Protein AF-A0A2B4SQH5-F1 (afdb_monomer)

InterPro domains:
  IPR002655 Acyl-CoA oxidase, C-terminal [PF01756] (180-329)
  IPR009100 Acyl-CoA dehydrogenase/oxidase, N-terminal and middle domain superfamily [SSF56645] (21-182)
  IPR012258 Acyl-CoA oxidase [PTHR10909] (21-183)
  IPR029320 Acyl-coenzyme A oxidase, N-terminal [PF14749] (35-154)
  IPR036250 Acyl-CoA dehydrogenase-like, C-terminal [SSF47203] (181-329)
  IPR037069 Acyl-CoA dehydrogenase/oxidase, N-terminal domain superfamily [G3DSA:1.10.540.10] (31-154)

Foldseek 3Di:
DPPPPQQPPVRLPLDFDAAPCVVLVVLALFRLQLLLQQVLVHPSSSSLLVSLVVVLVPDPLLQCLCVVVDDPVRNVVSLLVVLLVSLVVCSDDPVCCVVPVSSVVSVLVSVVLQPPVSSVQNCFQQVPVLVCQCPVDPDPVSNVVSVCSSNVVDGDGDPQDDPPDDPPSVPDPDDDDDDDDDDDPDVVCVVCVPPHVVVVVLVVVLVVCLVVLVVQLPPPVRDDPSCSVLSVLVSQLSNLVSCLVCVVVCVVVVVDPDPVVNVVSVVSNVVSCVVCVSVVSSNCVSVDDACSSNVQLQPHSNNPNVVSVVVSCVVDVCSVPDDPCVVVVVPDPPPDDPPDDD

Nearest PDB structures (foldseek):
  5y9d-assembly1_A  TM=8.058E-01  e=4.824E-04  Yarrowia lipolytica CLIB122
  5y9d-assembly1_B  TM=8.080E-01  e=1.227E-03  Yarrowia lipolytica CLIB122
  1w07-assembly1_B  TM=6.809E-01  e=4.077E-03  Arabidopsis thaliana
  5ys9-assembly1_A  TM=4.424E-01  e=2.732E-03  Yarrowia lipolytica CLIB122
  5k3j-assembly1_A  TM=4.781E-01  e=1.239E-02  Caenorhabditis elegans

Radius of gyration: 26.49 Å; Cα contacts (8 Å, |Δi|>4): 251; chains: 1; bounding box: 62×77×68 Å

pLDDT: mean 85.07, std 13.77, range [32.03, 98.25]

Solvent-accessible surface area (backbone atoms only — not comparable to full-atom values): 20122 Å² total; per-residue (Å²): 132,82,88,71,77,73,59,52,88,81,65,56,77,88,65,74,60,85,42,75,46,52,71,45,48,69,53,33,88,53,63,33,64,62,49,27,26,59,75,59,72,29,63,71,46,47,38,51,50,51,45,53,52,53,55,43,72,72,36,77,86,64,61,60,92,62,56,84,76,48,53,75,66,53,46,52,51,52,41,52,53,46,41,43,51,54,45,73,66,50,89,66,50,78,66,46,49,72,76,39,55,68,54,53,53,48,52,45,49,55,35,32,58,56,36,52,70,42,21,50,54,45,45,41,20,36,69,43,28,15,43,44,41,41,73,77,44,91,49,65,77,48,33,51,51,14,54,37,20,55,65,59,76,40,86,61,70,81,90,77,68,50,101,91,21,61,93,46,69,88,66,52,82,84,81,82,93,74,91,84,89,90,85,85,73,60,69,73,51,62,78,42,39,77,82,48,48,49,59,50,49,51,53,50,49,53,51,47,50,52,51,51,51,52,53,44,54,71,33,77,92,76,36,60,78,72,50,38,66,61,51,49,51,52,52,48,40,52,51,42,51,53,50,58,76,42,44,68,60,33,36,75,70,64,78,39,87,50,77,62,52,61,48,50,43,55,49,50,43,54,52,44,50,62,71,40,55,46,36,47,55,30,60,47,57,33,71,55,64,59,56,87,40,56,68,37,47,64,74,31,70,42,46,51,30,69,63,38,40,50,53,60,56,63,69,43,69,68,73,80,48,80,62,92,64,61,68,60,76,68,54,74,79,83,75,74,77,88,80,78,88,130

Mean predicted aligned error: 9.81 Å

Secondary structure (DSSP, 8-state):
-----PPPTTTS--SPPSSTTHHHHTT-SS-HHHHHHHHHTSHHHHHHHHHHHHHHHTSGGG--TTGGGS-HHHHHHHHHHHHHHHHHHT-S-HHHHHH-HHHHHHHHHHHHHH-HHHHHHHHIIIIIIIHHHHHS---HHHHHHHHHHHTTSS-------BTTBSS-GGG-------------SHHHHHHHIIIIIHHHHHHHHHHHHHHHHHHHHH-TTTS-TTTHHHHHHHHHHHHHHHHHHTHHHHHHTTS--SHHHHHHHHHHHHHHHHHHTTTHHHHHHHHPPPHHHH--SSS-TT--HHHHHHHHHHT-GGGGSPPTTTTGGGS-----------

Organism: Stylophora pistillata (NCBI:txid50429)

Structure (mmCIF, N/CA/C/O backbone):
data_AF-A0A2B4SQH5-F1
#
_entry.id   AF-A0A2B4SQH5-F1
#
loop_
_atom_site.group_PDB
_atom_site.id
_atom_site.type_symbol
_atom_site.label_atom_id
_atom_site.label_alt_id
_atom_site.label_comp_id
_atom_site.label_asym_id
_atom_site.label_entity_id
_atom_site.label_seq_id
_atom_site.pdbx_PDB_ins_code
_atom_site.Cartn_x
_atom_site.Cartn_y
_atom_site.Cartn_z
_atom_site.occupancy
_atom_site.B_iso_or_equiv
_atom_site.auth_seq_id
_atom_site.auth_comp_id
_atom_site.auth_asym_id
_atom_site.auth_atom_id
_atom_site.pdbx_PDB_model_num
ATOM 1 N N . MET A 1 1 ? -4.166 -17.013 25.478 1.00 32.22 1 MET A N 1
ATOM 2 C CA . MET A 1 1 ? -4.699 -17.478 24.184 1.00 32.22 1 MET A CA 1
ATOM 3 C C . MET A 1 1 ? -6.144 -17.018 24.107 1.00 32.22 1 MET A C 1
ATOM 5 O O . MET A 1 1 ? -6.986 -17.644 24.732 1.00 32.22 1 MET A O 1
ATOM 9 N N . SER A 1 2 ? -6.431 -15.886 23.462 1.00 32.03 2 SER A N 1
ATOM 10 C CA . SER A 1 2 ? -7.794 -15.637 22.986 1.00 32.03 2 SER A CA 1
ATOM 11 C C . SER A 1 2 ? -7.983 -16.509 21.747 1.00 32.03 2 SER A C 1
ATOM 13 O O . SER A 1 2 ? -7.181 -16.449 20.816 1.00 32.03 2 SER A O 1
ATOM 15 N N . GLU A 1 3 ? -8.983 -17.387 21.773 1.00 33.66 3 GLU A N 1
ATOM 16 C CA . GLU A 1 3 ? -9.376 -18.239 20.649 1.00 33.66 3 GLU A CA 1
ATOM 17 C C . GLU A 1 3 ? -9.975 -17.383 19.525 1.00 33.66 3 GLU A C 1
ATOM 19 O O . GLU A 1 3 ? -11.182 -17.349 19.310 1.00 33.66 3 GLU A O 1
ATOM 24 N N . PHE A 1 4 ? -9.132 -16.677 18.779 1.00 42.84 4 PHE A N 1
ATOM 25 C CA . PHE A 1 4 ? -9.489 -16.302 17.420 1.00 42.84 4 PHE A CA 1
ATOM 26 C C . PHE A 1 4 ? -9.082 -17.466 16.527 1.00 42.84 4 PHE A C 1
ATOM 28 O O . PHE A 1 4 ? -7.911 -17.625 16.182 1.00 42.84 4 PHE A O 1
ATOM 35 N N . SER A 1 5 ? -10.059 -18.323 16.217 1.00 40.75 5 SER A N 1
ATOM 36 C CA . SER A 1 5 ? -9.933 -19.362 15.196 1.00 40.75 5 SER A CA 1
ATOM 37 C C . SER A 1 5 ? -9.385 -18.719 13.926 1.00 40.75 5 SER A C 1
ATOM 39 O O . SER A 1 5 ? -10.070 -17.932 13.275 1.00 40.75 5 SER A O 1
ATOM 41 N N . MET A 1 6 ? -8.130 -19.021 13.602 1.00 49.56 6 MET A N 1
ATOM 42 C CA . MET A 1 6 ? -7.520 -18.627 12.342 1.00 49.56 6 MET A CA 1
ATOM 43 C C . MET A 1 6 ? -8.402 -19.129 11.198 1.00 49.56 6 MET A C 1
ATOM 45 O O . MET A 1 6 ? -8.737 -20.313 11.168 1.00 49.56 6 MET A O 1
ATOM 49 N N . ALA A 1 7 ? -8.774 -18.229 10.287 1.00 51.38 7 ALA A N 1
ATOM 50 C CA . ALA A 1 7 ? -9.687 -18.540 9.197 1.00 51.38 7 ALA A CA 1
ATOM 51 C C . ALA A 1 7 ? -9.253 -19.812 8.446 1.00 51.38 7 ALA A C 1
ATOM 53 O O . ALA A 1 7 ? -8.077 -19.961 8.103 1.00 51.38 7 ALA A O 1
ATOM 54 N N . SER A 1 8 ? -10.170 -20.758 8.231 1.00 51.31 8 SER A N 1
ATOM 55 C CA . SER A 1 8 ? -9.835 -21.997 7.513 1.00 51.31 8 SER A CA 1
ATOM 56 C C . SER A 1 8 ? -9.412 -21.691 6.067 1.00 51.31 8 SER A C 1
ATOM 58 O O . SER A 1 8 ? -9.676 -20.604 5.549 1.00 51.31 8 SER A O 1
ATOM 60 N N . GLN A 1 9 ? -8.757 -22.642 5.391 1.00 45.50 9 GLN A N 1
ATOM 61 C CA . GLN A 1 9 ? -8.323 -22.473 3.995 1.00 45.50 9 GLN A CA 1
ATOM 62 C C . GLN A 1 9 ? -9.469 -22.081 3.037 1.00 45.50 9 GLN A C 1
ATOM 64 O O . GLN A 1 9 ? -9.200 -21.469 2.002 1.00 45.50 9 GLN A O 1
ATOM 69 N N . ASP A 1 10 ? -10.713 -22.403 3.411 1.00 48.72 10 ASP A N 1
ATOM 70 C CA . ASP A 1 10 ? -11.941 -22.106 2.670 1.00 48.72 10 ASP A CA 1
ATOM 71 C C . ASP A 1 10 ? -12.542 -20.724 2.996 1.00 48.72 10 ASP A C 1
ATOM 73 O O . ASP A 1 10 ? -13.348 -20.205 2.225 1.00 48.72 10 ASP A O 1
ATOM 77 N N . GLU A 1 11 ? -12.161 -20.094 4.115 1.00 55.66 11 GLU A N 1
ATOM 78 C CA . GLU A 1 11 ? -12.688 -18.780 4.517 1.00 55.66 11 GLU A CA 1
ATOM 79 C C . GLU A 1 11 ? -11.961 -17.609 3.846 1.00 55.66 11 GLU A C 1
ATOM 81 O O . GLU A 1 11 ? -12.565 -16.552 3.641 1.00 55.66 11 GLU A O 1
ATOM 86 N N . VAL A 1 12 ? -10.690 -17.778 3.461 1.00 64.81 12 VAL A N 1
ATOM 87 C CA . VAL A 1 12 ? -10.000 -16.802 2.608 1.00 64.81 12 VAL A CA 1
ATOM 88 C C . VAL A 1 12 ? -10.574 -16.941 1.205 1.00 64.81 12 VAL A C 1
ATOM 90 O O . VAL A 1 12 ? -10.295 -17.910 0.505 1.00 64.81 12 VAL A O 1
ATOM 93 N N . VAL A 1 13 ? -11.409 -15.982 0.802 1.00 64.12 13 VAL A N 1
ATOM 94 C CA . VAL A 1 13 ? -12.094 -16.010 -0.495 1.00 64.12 13 VAL A CA 1
ATOM 95 C C . VAL A 1 13 ? -11.066 -16.072 -1.629 1.00 64.12 13 VAL A C 1
ATOM 97 O O . VAL A 1 13 ? -10.469 -15.069 -2.011 1.00 64.12 13 VAL A O 1
ATOM 100 N N . ARG A 1 14 ? -10.886 -17.275 -2.184 1.00 70.75 14 ARG A N 1
ATOM 101 C CA . ARG A 1 14 ? -10.024 -17.555 -3.346 1.00 70.75 14 ARG A CA 1
ATOM 102 C C . ARG A 1 14 ? -10.641 -17.126 -4.675 1.00 70.75 14 ARG A C 1
ATOM 104 O O . ARG A 1 14 ? -10.005 -17.240 -5.722 1.00 70.75 14 ARG A O 1
ATOM 111 N N . HIS A 1 15 ? -11.893 -16.680 -4.661 1.00 65.81 15 HIS A N 1
ATOM 112 C CA . HIS A 1 15 ? -12.648 -16.411 -5.874 1.00 65.81 15 HIS A CA 1
ATOM 113 C C . HIS A 1 15 ? -13.364 -15.072 -5.796 1.00 65.81 15 HIS A C 1
ATOM 115 O O . HIS A 1 15 ? -14.171 -14.823 -4.905 1.00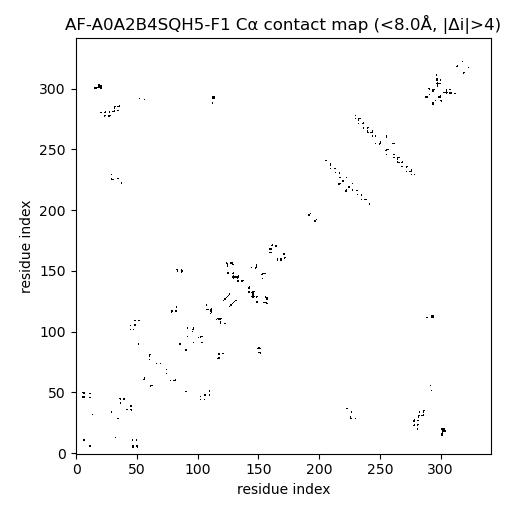 65.81 15 HIS A O 1
ATOM 121 N N . PHE A 1 16 ? -13.088 -14.221 -6.775 1.00 83.62 16 PHE A N 1
ATOM 122 C CA . PHE A 1 16 ? -13.807 -12.971 -6.956 1.00 83.62 16 PHE A CA 1
ATOM 123 C C . PHE A 1 16 ? -15.243 -13.219 -7.435 1.00 83.62 16 PHE A C 1
ATOM 125 O O . PHE A 1 16 ? -15.513 -14.245 -8.071 1.00 83.62 16 PHE A O 1
ATOM 132 N N . PRO A 1 17 ? -16.174 -12.288 -7.160 1.00 86.75 17 PRO A N 1
ATOM 133 C CA . PRO A 1 17 ? -17.507 -12.356 -7.733 1.00 86.75 17 PRO A CA 1
ATOM 134 C C . PRO A 1 17 ? -17.428 -12.354 -9.268 1.00 86.75 17 PRO A C 1
ATOM 136 O O . PRO A 1 17 ? -16.588 -11.644 -9.835 1.00 86.75 17 PRO A O 1
ATOM 139 N N . PRO A 1 18 ? -18.313 -13.109 -9.942 1.00 88.69 18 PRO A N 1
ATOM 140 C CA . PRO A 1 18 ? -18.305 -13.185 -11.391 1.00 88.69 18 PRO A CA 1
ATOM 141 C C . PRO A 1 18 ? -18.641 -11.827 -12.010 1.00 88.69 18 PRO A C 1
ATOM 143 O O . PRO A 1 18 ? -19.507 -11.094 -11.519 1.00 88.69 18 PRO A O 1
ATOM 146 N N . GLY A 1 19 ? -17.989 -11.495 -13.119 1.00 92.00 19 GLY A N 1
ATOM 147 C CA . GLY A 1 19 ? -18.184 -10.211 -13.779 1.00 92.00 19 GLY A CA 1
ATOM 148 C C . GLY A 1 19 ? -17.298 -9.970 -15.001 1.00 92.00 19 GLY A C 1
ATOM 149 O O . GLY A 1 19 ? -16.573 -10.860 -15.447 1.00 92.00 19 GLY A O 1
ATOM 150 N N . PRO A 1 20 ? -17.325 -8.747 -15.568 1.00 94.62 20 PRO A N 1
ATOM 151 C CA . PRO A 1 20 ? -16.581 -8.411 -16.782 1.00 94.62 20 PRO A CA 1
ATOM 152 C C . PRO A 1 20 ? -15.061 -8.598 -16.676 1.00 94.62 20 PRO A C 1
ATOM 154 O O . PRO A 1 20 ? -14.396 -8.710 -17.702 1.00 94.62 20 PRO A O 1
ATOM 157 N N . LEU A 1 21 ? -14.502 -8.643 -15.460 1.00 93.94 21 LEU A N 1
ATOM 158 C CA . LEU A 1 21 ? -13.073 -8.880 -15.243 1.00 93.94 21 LEU A CA 1
ATOM 159 C C . LEU A 1 21 ? -12.655 -10.343 -15.448 1.00 93.94 21 LEU A C 1
ATOM 161 O O . LEU A 1 21 ? -11.478 -10.604 -15.696 1.00 93.94 21 LEU A O 1
ATOM 165 N N . ASP A 1 22 ? -13.591 -11.295 -15.420 1.00 92.88 22 ASP A N 1
ATOM 166 C CA . ASP A 1 22 ? -13.270 -12.727 -15.468 1.00 92.88 22 ASP A CA 1
ATOM 167 C C . ASP A 1 22 ? -12.583 -13.141 -16.768 1.00 92.88 22 ASP A C 1
ATOM 169 O O . ASP A 1 22 ? -11.743 -14.039 -16.767 1.00 92.88 22 ASP A O 1
ATOM 173 N N . ILE A 1 23 ? -12.902 -12.474 -17.883 1.00 94.25 23 ILE A N 1
ATOM 174 C CA . ILE A 1 23 ? -12.233 -12.736 -19.163 1.00 94.25 23 ILE A CA 1
ATOM 175 C C . ILE A 1 23 ? -10.737 -12.416 -19.084 1.00 94.25 23 ILE A C 1
ATOM 177 O O . ILE A 1 23 ? -9.938 -13.113 -19.694 1.00 94.25 23 ILE A O 1
ATOM 181 N N . TYR A 1 24 ? -10.355 -11.397 -18.310 1.00 94.06 24 TYR A N 1
ATOM 182 C CA . TYR A 1 24 ? -8.964 -10.986 -18.148 1.00 94.06 24 TYR A CA 1
ATOM 183 C C . TYR A 1 24 ? -8.251 -11.846 -17.108 1.00 94.06 24 TYR A C 1
ATOM 185 O O . TYR A 1 24 ? -7.125 -12.264 -17.351 1.00 94.06 24 TYR A O 1
ATOM 193 N N . ARG A 1 25 ? -8.927 -12.192 -16.003 1.00 93.75 25 ARG A N 1
ATOM 194 C CA . ARG A 1 25 ? -8.402 -13.120 -14.984 1.00 93.75 25 ARG A CA 1
ATOM 195 C C . ARG A 1 25 ? -8.013 -14.474 -15.580 1.00 93.75 25 ARG A C 1
ATOM 197 O O . ARG A 1 25 ? -6.995 -15.038 -15.206 1.00 93.75 25 ARG A O 1
ATOM 204 N N . LYS A 1 26 ? -8.789 -14.969 -16.552 1.00 94.00 26 LYS A N 1
ATOM 205 C CA . LYS A 1 26 ? -8.520 -16.235 -17.259 1.00 94.00 26 LYS A CA 1
ATOM 206 C C . LYS A 1 26 ? -7.279 -16.212 -18.154 1.00 94.00 26 LYS A C 1
ATOM 208 O O . LYS A 1 26 ? -6.822 -17.281 -18.542 1.00 94.00 26 LYS A O 1
ATOM 213 N N . HIS A 1 27 ? -6.763 -15.038 -18.518 1.00 95.12 27 HIS A N 1
ATOM 214 C CA . HIS A 1 27 ? -5.559 -14.938 -19.345 1.00 95.12 27 HIS A CA 1
ATOM 215 C C . HIS A 1 27 ? -4.259 -15.038 -18.542 1.00 95.12 27 HIS A C 1
ATOM 217 O O . HIS A 1 27 ? -3.199 -15.137 -19.159 1.00 95.12 27 HIS A O 1
ATOM 223 N N . ALA A 1 28 ? -4.329 -14.990 -17.208 1.00 95.19 28 ALA A N 1
ATOM 224 C CA . ALA A 1 28 ? -3.148 -15.030 -16.362 1.00 95.19 28 ALA A CA 1
ATOM 225 C C . ALA A 1 28 ? -2.405 -16.364 -16.500 1.00 95.19 28 ALA A C 1
ATOM 227 O O . ALA A 1 28 ? -3.015 -17.435 -16.522 1.00 95.19 28 ALA A O 1
ATOM 228 N N . SER A 1 29 ? -1.079 -16.297 -16.573 1.00 95.94 29 SER A N 1
ATOM 229 C CA . SER A 1 29 ? -0.213 -17.478 -16.675 1.00 95.94 29 SER A CA 1
ATOM 230 C C . SER A 1 29 ? 0.222 -18.042 -15.319 1.00 95.94 29 SER A C 1
ATOM 232 O O . SER A 1 29 ? 0.908 -19.064 -15.274 1.00 95.94 29 SER A O 1
ATOM 234 N N . PHE A 1 30 ? -0.179 -17.404 -14.218 1.00 95.19 30 PHE A N 1
ATOM 235 C CA . PHE A 1 30 ? 0.168 -17.785 -12.851 1.00 95.19 30 PHE A CA 1
ATOM 236 C C . PHE A 1 30 ? -1.058 -17.767 -11.927 1.00 95.19 30 PHE A C 1
ATOM 238 O O . PHE A 1 30 ? -2.070 -17.130 -12.222 1.00 95.19 30 PHE A O 1
ATOM 245 N N . ASP A 1 31 ? -0.955 -18.453 -10.786 1.00 93.31 31 ASP A N 1
ATOM 246 C CA . ASP A 1 31 ? -1.972 -18.400 -9.737 1.00 93.31 31 ASP A CA 1
ATOM 247 C C . ASP A 1 31 ? -1.815 -17.116 -8.908 1.00 93.31 31 ASP A C 1
ATOM 249 O O . ASP A 1 31 ? -0.822 -16.921 -8.197 1.00 93.31 31 ASP A O 1
ATOM 253 N N . TRP A 1 32 ? -2.813 -16.237 -8.990 1.00 93.62 32 TRP A N 1
ATOM 254 C CA . TRP A 1 32 ? -2.838 -14.975 -8.255 1.00 93.62 32 TRP A CA 1
ATOM 255 C C . TRP A 1 32 ? -2.781 -15.187 -6.735 1.00 93.62 32 TRP A C 1
ATOM 257 O O . TRP A 1 32 ? -2.188 -14.374 -6.026 1.00 93.62 32 TRP A O 1
ATOM 267 N N . PHE A 1 33 ? -3.351 -16.282 -6.221 1.00 92.56 33 PHE A N 1
ATOM 268 C CA . 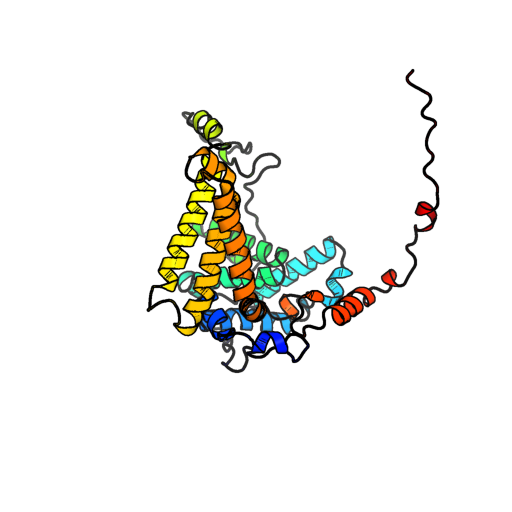PHE A 1 33 ? -3.367 -16.545 -4.786 1.00 92.56 33 PHE A CA 1
ATOM 269 C C . PHE A 1 33 ? -1.996 -17.019 -4.296 1.00 92.56 33 PHE A C 1
ATOM 271 O O . PHE A 1 33 ? -1.537 -16.596 -3.235 1.00 92.56 33 PHE A O 1
ATOM 278 N N . GLN A 1 34 ? -1.285 -17.808 -5.109 1.00 93.38 34 GLN A N 1
ATOM 279 C CA . GLN A 1 34 ? 0.122 -18.128 -4.858 1.00 93.38 34 GLN A CA 1
ATOM 280 C C . GLN A 1 34 ? 0.988 -16.858 -4.838 1.00 93.38 34 GLN A C 1
ATOM 282 O O . GLN A 1 34 ? 1.851 -16.727 -3.971 1.00 93.38 34 GLN A O 1
ATOM 287 N N . MET A 1 35 ? 0.735 -15.906 -5.746 1.00 94.88 35 MET A N 1
ATOM 288 C CA . MET A 1 35 ? 1.405 -14.599 -5.732 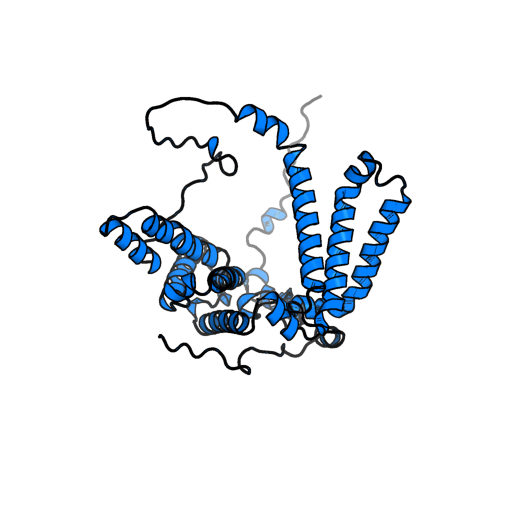1.00 94.88 35 MET A CA 1
ATOM 289 C C . MET A 1 35 ? 1.105 -13.820 -4.449 1.00 94.88 35 MET A C 1
ATOM 291 O O . MET A 1 35 ? 2.028 -13.278 -3.849 1.00 94.88 35 MET A O 1
ATOM 295 N N . LYS A 1 36 ? -0.152 -13.801 -3.990 1.00 93.31 36 LYS A N 1
ATOM 296 C CA . LYS A 1 36 ? -0.532 -13.140 -2.734 1.00 93.31 36 LYS A CA 1
ATOM 297 C C . LYS A 1 36 ? 0.215 -13.721 -1.532 1.00 93.31 36 LYS A C 1
ATOM 299 O O . LYS A 1 36 ? 0.800 -12.968 -0.765 1.00 93.31 36 LYS A O 1
ATOM 304 N N . ILE A 1 37 ? 0.251 -15.050 -1.404 1.00 92.75 37 ILE A N 1
ATOM 305 C CA . ILE A 1 37 ? 0.997 -15.735 -0.333 1.00 92.75 37 ILE A CA 1
ATOM 306 C C . ILE A 1 37 ? 2.480 -15.360 -0.369 1.00 92.75 37 ILE A C 1
ATOM 308 O O . ILE A 1 37 ? 3.070 -15.092 0.676 1.00 92.75 37 ILE A O 1
ATOM 312 N N . PHE A 1 38 ? 3.073 -15.340 -1.564 1.00 92.44 38 PHE A N 1
ATOM 313 C CA . PHE A 1 38 ? 4.477 -14.992 -1.745 1.00 92.44 38 PHE A CA 1
ATOM 314 C C . PHE A 1 38 ? 4.767 -13.534 -1.353 1.00 92.44 38 PHE A C 1
ATOM 316 O O . PHE A 1 38 ? 5.689 -13.288 -0.581 1.00 92.44 38 PHE A O 1
ATOM 323 N N . VAL A 1 39 ? 3.966 -12.578 -1.836 1.00 91.00 39 VAL A N 1
ATOM 324 C CA . VAL A 1 39 ? 4.164 -11.142 -1.569 1.00 91.00 39 VAL A CA 1
ATOM 325 C C . VAL A 1 39 ? 3.920 -10.793 -0.101 1.00 91.00 39 VAL A C 1
ATOM 327 O O . VAL A 1 39 ? 4.691 -10.027 0.473 1.00 91.00 39 VAL A O 1
ATOM 330 N N . ASP A 1 40 ? 2.892 -11.375 0.517 1.00 89.69 40 ASP A N 1
ATOM 331 C CA . ASP A 1 40 ? 2.559 -11.110 1.920 1.00 89.69 40 ASP A CA 1
ATOM 332 C C . ASP A 1 40 ? 3.501 -11.851 2.894 1.00 89.69 40 ASP A C 1
ATOM 334 O O . ASP A 1 40 ? 3.454 -11.618 4.100 1.00 89.69 40 ASP A O 1
ATOM 338 N N . GLY A 1 41 ? 4.390 -12.715 2.390 1.00 89.88 41 GLY A N 1
ATOM 339 C CA . GLY A 1 41 ? 5.423 -13.383 3.185 1.00 89.88 41 GLY A CA 1
ATOM 340 C C . GLY A 1 41 ? 4.949 -14.625 3.945 1.00 89.88 41 GLY A C 1
ATOM 341 O O . GLY A 1 41 ? 5.587 -15.012 4.922 1.00 89.88 41 GLY A O 1
ATOM 342 N N . GLY A 1 42 ? 3.851 -15.253 3.512 1.00 90.94 42 GLY A N 1
ATOM 343 C CA . GLY A 1 42 ? 3.362 -16.514 4.074 1.00 90.94 42 GLY A CA 1
ATOM 344 C C . GLY A 1 42 ? 1.840 -16.628 4.144 1.00 90.94 42 GLY A C 1
ATOM 345 O O . GLY A 1 42 ? 1.110 -15.641 4.239 1.00 90.94 42 GLY A O 1
ATOM 346 N N . GLU A 1 43 ? 1.331 -17.863 4.122 1.00 89.81 43 GLU A N 1
ATOM 347 C CA . GLU A 1 43 ? -0.115 -18.122 4.206 1.00 89.81 43 GLU A CA 1
ATOM 348 C C . GLU A 1 43 ? -0.687 -17.713 5.575 1.00 89.81 43 GLU A C 1
ATOM 350 O O . GLU A 1 43 ? -1.812 -17.221 5.671 1.00 89.81 43 GLU A O 1
ATOM 355 N N . ASP A 1 44 ? 0.097 -17.868 6.642 1.00 90.19 44 ASP A N 1
ATOM 356 C CA . ASP A 1 44 ? -0.248 -17.432 7.995 1.00 90.19 44 ASP A CA 1
ATOM 357 C C . ASP A 1 44 ? -0.425 -15.909 8.087 1.00 90.19 44 ASP A C 1
ATOM 359 O O . ASP A 1 44 ? -1.288 -15.436 8.833 1.00 90.19 44 ASP A O 1
ATOM 363 N N . VAL A 1 45 ? 0.347 -15.149 7.305 1.00 92.00 45 VAL A N 1
ATOM 364 C CA . VAL A 1 45 ? 0.253 -13.687 7.217 1.00 92.00 45 VAL A CA 1
ATOM 365 C C . VAL A 1 45 ? -0.996 -13.265 6.447 1.00 92.00 45 VAL A C 1
ATOM 367 O O . VAL A 1 45 ? -1.778 -12.453 6.948 1.00 92.00 45 VAL A O 1
ATOM 370 N N . VAL A 1 46 ? -1.244 -13.877 5.283 1.00 92.12 46 VAL A N 1
ATOM 371 C CA . VAL A 1 46 ? -2.468 -13.654 4.489 1.00 92.12 46 VAL A CA 1
ATOM 372 C C . VAL A 1 46 ? -3.716 -13.919 5.331 1.00 92.12 46 VAL A C 1
ATOM 374 O O . VAL A 1 46 ? -4.670 -13.138 5.334 1.00 92.12 46 VAL A O 1
ATOM 377 N N . ARG A 1 47 ? -3.710 -15.020 6.085 1.00 90.75 47 ARG A N 1
ATOM 378 C CA . ARG A 1 47 ? -4.825 -15.418 6.945 1.00 90.75 47 ARG A CA 1
ATOM 379 C C . ARG A 1 47 ? -5.043 -14.442 8.095 1.00 90.75 47 ARG A C 1
ATOM 381 O O . ARG A 1 47 ? -6.188 -14.109 8.395 1.00 90.75 47 ARG A O 1
ATOM 388 N N . PHE A 1 48 ? -3.964 -13.974 8.721 1.00 92.25 48 PHE A N 1
ATOM 389 C CA . PHE A 1 48 ? -4.030 -12.944 9.754 1.00 92.25 48 PHE A CA 1
ATOM 390 C C . PHE A 1 48 ? -4.670 -11.657 9.213 1.00 92.25 48 PHE A C 1
ATOM 392 O O . PHE A 1 48 ? -5.647 -11.172 9.788 1.00 92.25 48 PHE A O 1
ATOM 399 N N . GLN A 1 49 ? -4.189 -11.168 8.066 1.00 93.00 49 GLN A N 1
ATOM 400 C CA . GLN A 1 49 ? -4.723 -9.982 7.394 1.00 93.00 49 GLN A CA 1
ATOM 401 C C . GLN A 1 49 ? -6.221 -10.134 7.079 1.00 93.00 49 GLN A C 1
ATOM 403 O O . GLN A 1 49 ? -7.026 -9.258 7.400 1.00 93.00 49 GLN A O 1
ATOM 408 N N . TYR A 1 50 ? -6.622 -11.272 6.505 1.00 92.00 50 TYR A N 1
ATOM 409 C CA . TYR A 1 50 ? -8.018 -11.526 6.154 1.00 92.00 50 TYR A CA 1
ATOM 410 C C . TYR A 1 50 ? -8.928 -11.621 7.385 1.00 92.00 50 TYR A C 1
ATOM 412 O O . TYR A 1 50 ? -10.035 -11.082 7.381 1.00 92.00 50 TYR A O 1
ATOM 420 N N . ASN A 1 51 ? -8.455 -12.255 8.462 1.00 92.25 51 ASN A N 1
ATOM 421 C CA . ASN A 1 51 ? -9.196 -12.347 9.717 1.00 92.25 51 ASN A CA 1
ATOM 422 C C . ASN A 1 51 ? -9.447 -10.963 10.337 1.00 92.25 51 ASN A C 1
ATOM 424 O O . ASN A 1 51 ? -10.555 -10.694 10.806 1.00 92.25 51 ASN A O 1
ATOM 428 N N . MET A 1 52 ? -8.459 -10.062 10.291 1.00 94.88 52 MET A N 1
ATOM 429 C CA . MET A 1 52 ? -8.648 -8.675 10.729 1.00 94.88 52 MET A CA 1
ATOM 430 C C . MET A 1 52 ? -9.771 -7.997 9.945 1.00 94.88 52 MET A C 1
ATOM 432 O O . MET A 1 52 ? -10.719 -7.478 10.534 1.00 94.88 52 MET A O 1
ATOM 436 N N . TRP A 1 53 ? -9.703 -8.051 8.614 1.00 95.19 53 TRP A N 1
ATOM 437 C CA . TRP A 1 53 ? -10.704 -7.425 7.754 1.00 95.19 53 TRP A CA 1
ATOM 438 C C . TRP A 1 53 ? -12.096 -8.015 7.937 1.00 95.19 53 TRP A C 1
ATOM 440 O O . TRP A 1 53 ? -13.060 -7.260 7.998 1.00 95.19 53 TRP A O 1
ATOM 450 N N . LYS A 1 54 ? -12.215 -9.337 8.090 1.00 93.75 54 LYS A N 1
ATOM 451 C CA . LYS A 1 54 ? -13.499 -9.999 8.359 1.00 93.75 54 LYS A CA 1
ATOM 452 C C . LYS A 1 54 ? -14.069 -9.653 9.725 1.00 93.75 54 LYS A C 1
ATOM 454 O O . LYS A 1 54 ? -15.285 -9.553 9.866 1.00 93.75 54 LYS A O 1
ATOM 459 N N . THR A 1 55 ? -13.211 -9.472 10.723 1.00 95.50 55 THR A N 1
ATOM 460 C CA . THR A 1 55 ? -13.628 -9.014 12.052 1.00 95.50 55 THR A CA 1
ATOM 461 C C . THR A 1 55 ? -14.181 -7.592 11.969 1.00 95.50 55 THR A C 1
ATOM 463 O O . THR A 1 55 ? -15.273 -7.339 12.467 1.00 95.50 55 THR A O 1
ATOM 466 N N . MET A 1 56 ? -13.487 -6.697 11.257 1.00 96.19 56 MET A N 1
ATOM 467 C CA . MET A 1 56 ? -13.944 -5.324 11.019 1.00 96.19 56 MET A CA 1
ATOM 468 C C . MET A 1 56 ? -15.239 -5.278 10.195 1.00 96.19 56 MET A C 1
ATOM 470 O O . MET A 1 56 ? -16.150 -4.545 10.545 1.00 96.19 56 MET A O 1
ATOM 474 N N . GLU A 1 57 ? -15.357 -6.083 9.136 1.00 94.94 57 GLU A N 1
ATOM 475 C CA . GLU A 1 57 ? -16.544 -6.139 8.265 1.00 94.94 57 GLU A CA 1
ATOM 476 C C . GLU A 1 57 ? -17.819 -6.542 9.019 1.00 94.94 57 GLU A C 1
ATOM 478 O O . GLU A 1 57 ? -18.911 -6.083 8.690 1.00 94.94 57 GLU A O 1
ATOM 483 N N . LYS A 1 58 ? -17.691 -7.381 10.053 1.00 95.25 58 LYS A N 1
ATOM 484 C CA . LYS A 1 58 ? -18.817 -7.805 10.899 1.00 95.25 58 LYS A CA 1
ATOM 485 C C . LYS A 1 58 ? -19.239 -6.751 11.923 1.00 95.25 58 LYS A C 1
ATOM 487 O O . LYS A 1 58 ? -20.315 -6.886 12.504 1.00 95.25 58 LYS A O 1
ATOM 492 N N . ASP A 1 59 ? -18.414 -5.741 12.177 1.00 97.25 59 ASP A N 1
ATOM 493 C CA . ASP A 1 59 ? -18.680 -4.717 13.178 1.00 97.25 59 ASP A CA 1
ATOM 494 C C . ASP A 1 59 ? -19.238 -3.439 12.525 1.00 97.25 59 ASP A C 1
ATOM 496 O O . ASP A 1 59 ? -18.529 -2.770 11.768 1.00 97.25 59 ASP A O 1
ATOM 500 N N . PRO A 1 60 ? -20.488 -3.046 12.850 1.00 96.69 60 PRO A N 1
ATOM 501 C CA . PRO A 1 60 ? -21.129 -1.861 12.283 1.00 96.69 60 PRO A CA 1
ATOM 502 C C . PRO A 1 60 ? -20.333 -0.563 12.454 1.00 96.69 60 PRO A C 1
ATOM 504 O O . PRO A 1 60 ? -20.509 0.365 11.668 1.00 96.69 60 PRO A O 1
ATOM 507 N N . LEU A 1 61 ? -19.446 -0.476 13.453 1.00 97.12 61 LEU A N 1
ATOM 508 C CA . LEU A 1 61 ? -18.595 0.696 13.658 1.00 97.12 61 LEU A CA 1
ATOM 509 C C . LEU A 1 61 ? -17.643 0.940 12.474 1.00 97.12 61 LEU A C 1
ATOM 511 O O . LEU A 1 61 ? -17.240 2.081 12.234 1.00 97.12 61 LEU A O 1
ATOM 515 N N . PHE A 1 62 ? -17.286 -0.103 11.721 1.00 97.25 62 PHE A N 1
ATOM 516 C CA . PHE A 1 62 ? -16.410 -0.013 10.550 1.00 97.25 62 PHE A CA 1
ATOM 517 C C . PHE A 1 62 ? -17.172 0.074 9.219 1.00 97.25 62 PHE A C 1
ATOM 519 O O . PHE A 1 62 ? -16.547 0.110 8.159 1.00 97.25 62 PHE A O 1
ATOM 526 N N . ASP A 1 63 ? -18.504 0.165 9.236 1.00 94.75 63 ASP A N 1
ATOM 527 C CA . ASP A 1 63 ? -19.253 0.508 8.028 1.00 94.75 63 ASP A CA 1
ATOM 528 C C . ASP A 1 63 ? -18.985 1.973 7.650 1.00 94.75 63 ASP A C 1
ATOM 530 O O . ASP A 1 63 ? -19.198 2.894 8.441 1.00 94.75 63 ASP A O 1
ATOM 534 N N . ARG A 1 64 ? -18.507 2.188 6.419 1.00 93.19 64 ARG A N 1
ATOM 535 C CA . ARG A 1 64 ? -18.184 3.513 5.867 1.00 93.19 64 ARG A CA 1
ATOM 536 C C . ARG A 1 64 ? -19.208 4.018 4.857 1.00 93.19 64 ARG A C 1
ATOM 538 O O . ARG A 1 64 ? -19.019 5.095 4.291 1.00 93.19 64 ARG A O 1
ATOM 545 N N . THR A 1 65 ? -20.306 3.293 4.640 1.00 88.06 65 THR A N 1
ATOM 546 C CA . THR A 1 65 ? -21.338 3.630 3.644 1.00 88.06 65 THR A CA 1
ATOM 547 C C . THR A 1 65 ? -21.891 5.047 3.834 1.00 88.06 65 THR A C 1
ATOM 549 O O . THR A 1 65 ? -22.221 5.734 2.867 1.00 88.06 65 THR A O 1
ATOM 552 N N . ASN A 1 66 ? -21.958 5.524 5.081 1.00 87.12 66 ASN A N 1
ATOM 553 C CA . ASN A 1 66 ? -22.493 6.842 5.427 1.00 87.12 66 ASN A CA 1
ATOM 554 C C . ASN A 1 66 ? -21.437 7.847 5.919 1.00 87.12 66 ASN A C 1
ATOM 556 O O . ASN A 1 66 ? -21.802 8.975 6.252 1.00 87.12 66 ASN A O 1
ATOM 560 N N . ASP A 1 67 ? -20.142 7.509 5.904 1.00 90.56 67 ASP A N 1
ATOM 561 C CA . ASP A 1 67 ? -19.069 8.391 6.403 1.00 90.56 67 ASP A CA 1
ATOM 562 C C . ASP A 1 67 ? -18.987 9.721 5.628 1.00 90.56 67 ASP A C 1
ATOM 564 O O . ASP A 1 67 ? -18.508 10.737 6.141 1.00 90.56 67 ASP A O 1
ATOM 568 N N . TRP A 1 68 ? -19.489 9.746 4.389 1.00 85.81 68 TRP A N 1
ATOM 569 C CA . TRP A 1 68 ? -19.558 10.956 3.570 1.00 85.81 68 TRP A CA 1
ATOM 570 C C . TRP A 1 68 ? -20.499 12.027 4.138 1.00 85.81 68 TRP A C 1
ATOM 5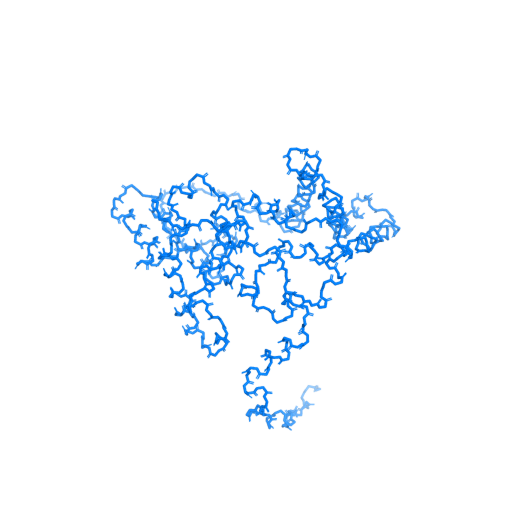72 O O . TRP A 1 68 ? -20.333 13.197 3.793 1.00 85.81 68 TRP A O 1
ATOM 582 N N . LYS A 1 69 ? -21.470 11.644 4.980 1.00 89.19 69 LYS A N 1
ATOM 583 C CA . LYS A 1 69 ? -22.415 12.560 5.645 1.00 89.19 69 LYS A CA 1
ATOM 584 C C . LYS A 1 69 ? -21.795 13.262 6.849 1.00 89.19 69 LYS A C 1
ATOM 586 O O . LYS A 1 69 ? -22.303 14.288 7.285 1.00 89.19 69 LYS A O 1
ATOM 591 N N . LEU A 1 70 ? -20.715 12.704 7.386 1.00 92.62 70 LEU A N 1
ATOM 592 C CA . LEU A 1 70 ? -20.077 13.204 8.592 1.00 92.62 70 LEU A CA 1
ATOM 593 C C . LEU A 1 70 ? -19.308 14.497 8.297 1.00 92.62 70 LEU A C 1
ATOM 595 O O . LEU A 1 70 ? -18.597 14.624 7.293 1.00 92.62 70 LEU A O 1
ATOM 599 N N . SER A 1 71 ? -19.394 15.448 9.218 1.00 94.94 71 SER A N 1
ATOM 600 C CA . SER A 1 71 ? -18.463 16.568 9.315 1.00 94.94 71 SER A CA 1
ATOM 601 C C . SER A 1 71 ? -17.048 16.081 9.657 1.00 94.94 71 SER A C 1
ATOM 603 O O . SER A 1 71 ? -16.819 14.925 10.024 1.00 94.94 71 SER A O 1
ATOM 605 N N . MET A 1 72 ? -16.057 16.971 9.557 1.00 93.38 72 MET A N 1
ATOM 606 C CA . MET A 1 72 ? -14.680 16.632 9.937 1.00 93.38 72 MET A CA 1
ATOM 607 C C . MET A 1 72 ? -14.550 16.229 11.411 1.00 93.38 72 MET A C 1
ATOM 609 O O . MET A 1 72 ? -13.779 15.321 11.721 1.00 93.38 72 MET A O 1
ATOM 613 N N . ASP A 1 73 ? -15.297 16.868 12.312 1.00 95.81 73 ASP A N 1
ATOM 614 C CA . ASP A 1 73 ? -15.226 16.560 13.742 1.00 95.81 73 ASP A CA 1
ATOM 615 C C . ASP A 1 73 ? -15.938 15.251 14.084 1.00 95.81 73 ASP A C 1
ATOM 617 O O . ASP A 1 73 ? -15.429 14.470 14.886 1.00 95.81 73 ASP A O 1
ATOM 621 N N . GLU A 1 74 ? -17.058 14.949 13.425 1.00 96.31 74 GLU A N 1
ATOM 622 C CA . GLU A 1 74 ? -17.717 13.644 13.552 1.00 96.31 74 GLU A CA 1
ATOM 623 C C . GLU A 1 74 ? -16.835 12.516 13.014 1.00 96.31 74 GLU A C 1
ATOM 625 O O . GLU A 1 74 ? -16.657 11.515 13.705 1.00 96.31 74 GLU A O 1
ATOM 630 N N . ARG A 1 75 ? -16.189 12.704 11.851 1.00 94.31 75 ARG A N 1
ATOM 631 C CA . ARG A 1 75 ? -15.203 11.738 11.335 1.00 94.31 75 ARG A CA 1
ATOM 632 C C . ARG A 1 75 ? -14.098 11.471 12.351 1.00 94.31 75 ARG A C 1
ATOM 634 O O . ARG A 1 75 ? -13.797 10.320 12.633 1.00 94.31 75 ARG A O 1
ATOM 641 N N . ARG A 1 76 ? -13.522 12.521 12.947 1.00 93.88 76 ARG A N 1
ATOM 642 C CA . ARG A 1 76 ? -12.476 12.378 13.975 1.00 93.88 76 ARG A CA 1
ATOM 643 C C . ARG A 1 76 ? -12.957 11.578 15.184 1.00 93.88 76 ARG A C 1
ATOM 645 O O . ARG A 1 76 ? -12.196 10.743 15.667 1.00 93.88 76 ARG A O 1
ATOM 652 N N . ARG A 1 77 ? -14.183 11.821 15.663 1.00 95.12 77 ARG A N 1
ATOM 653 C CA . ARG A 1 77 ? -14.778 11.076 16.786 1.00 95.12 77 ARG A CA 1
ATOM 654 C C . ARG A 1 77 ? -14.942 9.596 16.447 1.00 95.12 77 ARG A C 1
ATOM 656 O O . ARG A 1 77 ? -14.400 8.764 17.166 1.00 95.12 77 ARG A O 1
ATOM 663 N N . VAL A 1 78 ? -15.570 9.282 15.314 1.00 96.44 78 VAL A N 1
ATOM 664 C CA . VAL A 1 78 ? -15.766 7.894 14.863 1.00 96.44 78 VAL A CA 1
ATOM 665 C C . VAL A 1 78 ? -14.426 7.185 14.646 1.00 96.44 78 VAL A C 1
ATOM 667 O O . VAL A 1 78 ? -14.260 6.040 15.057 1.00 96.44 78 VAL A O 1
ATOM 670 N N . THR A 1 79 ? -13.418 7.854 14.074 1.00 95.56 79 THR A N 1
ATOM 671 C CA . THR A 1 79 ? -12.075 7.266 13.946 1.00 95.56 79 THR A CA 1
ATOM 672 C C . THR A 1 79 ? -11.469 6.929 15.312 1.00 95.56 79 THR A C 1
ATOM 674 O O . THR A 1 79 ? -10.822 5.893 15.435 1.00 95.56 79 THR A O 1
ATOM 677 N N . MET A 1 80 ? -11.669 7.753 16.348 1.00 94.31 80 MET A N 1
ATOM 678 C CA . MET A 1 80 ? -11.185 7.442 17.702 1.00 94.31 80 MET A CA 1
ATOM 679 C C . MET A 1 80 ? -11.933 6.263 18.336 1.00 94.31 80 MET A C 1
ATOM 681 O O . MET A 1 80 ? -11.304 5.426 18.979 1.00 94.31 80 MET A O 1
ATOM 685 N N . GLU A 1 81 ? -13.243 6.151 18.116 1.00 95.50 81 GLU A N 1
ATOM 686 C CA . GLU A 1 81 ? -14.020 4.978 18.537 1.00 95.50 81 GLU A CA 1
ATOM 687 C C . GLU A 1 81 ? -13.520 3.706 17.840 1.00 95.50 81 GLU A C 1
ATOM 689 O O . GLU A 1 81 ? -13.275 2.698 18.502 1.00 95.50 81 GLU A O 1
ATOM 694 N N . ARG A 1 82 ? -13.264 3.773 16.525 1.00 96.94 82 ARG A N 1
ATOM 695 C CA . ARG A 1 82 ? -12.644 2.685 15.750 1.00 96.94 82 ARG A CA 1
ATOM 696 C C . ARG A 1 82 ? -11.264 2.320 16.303 1.00 96.94 82 ARG A C 1
ATOM 698 O O . ARG A 1 82 ? -10.980 1.139 16.455 1.00 96.94 82 ARG A O 1
ATOM 705 N N . CYS A 1 83 ? -10.424 3.300 16.659 1.00 95.38 83 CYS A N 1
ATOM 706 C CA . CYS A 1 83 ? -9.116 3.048 17.283 1.00 95.38 83 CYS A CA 1
ATOM 707 C C . CYS A 1 83 ? -9.256 2.229 18.573 1.00 95.38 83 CYS A C 1
ATOM 709 O O . CYS A 1 83 ? -8.561 1.230 18.754 1.00 95.38 83 CYS A O 1
ATOM 711 N N . LYS A 1 84 ? -10.185 2.636 19.447 1.00 93.50 84 LYS A N 1
ATOM 712 C CA . LYS A 1 84 ? -10.471 1.920 20.691 1.00 93.50 84 LYS A CA 1
ATOM 713 C C . LYS A 1 84 ? -10.959 0.497 20.409 1.00 93.50 84 LYS A C 1
ATOM 715 O O . LYS A 1 84 ? -10.436 -0.444 20.992 1.00 93.50 84 LYS A O 1
ATOM 720 N N . ARG A 1 85 ? -11.888 0.324 19.465 1.00 96.25 85 ARG A N 1
ATOM 721 C CA . ARG A 1 85 ? -12.400 -0.996 19.069 1.00 96.25 85 ARG A CA 1
ATOM 722 C C . ARG A 1 85 ? -11.307 -1.917 18.519 1.00 96.25 85 ARG A C 1
ATOM 724 O O . ARG A 1 85 ? -11.271 -3.091 18.867 1.00 96.25 85 ARG A O 1
ATOM 731 N N . ILE A 1 86 ? -10.378 -1.388 17.719 1.00 95.31 86 ILE A N 1
ATOM 732 C CA . ILE A 1 86 ? -9.205 -2.142 17.246 1.00 95.31 86 ILE A CA 1
ATOM 733 C C . ILE A 1 86 ? -8.329 -2.614 18.418 1.00 95.31 86 ILE A C 1
ATOM 735 O O . ILE A 1 86 ? -7.847 -3.745 18.394 1.00 95.31 86 ILE A O 1
ATOM 739 N N . SER A 1 87 ? -8.143 -1.785 19.449 1.00 91.12 87 SER A N 1
ATOM 740 C CA . SER A 1 87 ? -7.426 -2.179 20.671 1.00 91.12 87 SER A CA 1
ATOM 741 C C . SER A 1 87 ? -8.159 -3.274 21.448 1.00 91.12 87 SER A C 1
ATOM 743 O O . SER A 1 87 ? -7.528 -4.231 21.888 1.00 91.12 87 SER A O 1
ATOM 745 N N . GLU A 1 88 ? -9.489 -3.184 21.550 1.00 92.50 88 GLU A N 1
ATOM 746 C CA . GLU A 1 88 ? -10.336 -4.184 22.218 1.00 92.50 88 GLU A CA 1
ATOM 747 C C . GLU A 1 88 ? -10.254 -5.566 21.548 1.00 92.50 88 GLU A C 1
ATOM 749 O O . GLU A 1 88 ? -10.278 -6.581 22.242 1.00 92.50 88 GLU A O 1
ATOM 754 N N . TYR A 1 89 ? -10.106 -5.626 20.219 1.00 93.94 89 TYR A N 1
ATOM 755 C CA . TYR A 1 89 ? -9.900 -6.896 19.513 1.00 93.94 89 TYR A CA 1
ATOM 756 C C . TYR A 1 89 ? -8.561 -7.559 19.817 1.00 93.94 89 TYR A C 1
ATOM 758 O O . TYR A 1 89 ? -8.460 -8.781 19.714 1.00 93.94 89 TYR A O 1
ATOM 766 N N . ASN A 1 90 ? -7.549 -6.767 20.187 1.00 89.31 90 ASN A N 1
ATOM 767 C CA . ASN A 1 90 ? -6.233 -7.253 20.583 1.00 89.31 90 ASN A CA 1
ATOM 768 C C . ASN A 1 90 ? -5.636 -8.257 19.573 1.00 89.31 90 ASN A C 1
ATOM 770 O O . ASN A 1 90 ? -5.216 -9.354 19.940 1.00 89.31 90 ASN A O 1
ATOM 774 N N . PHE A 1 91 ? -5.632 -7.888 18.283 1.00 91.31 91 PHE A N 1
ATOM 775 C CA . PHE A 1 91 ? -5.162 -8.754 17.190 1.00 91.31 91 PHE A CA 1
ATOM 776 C C . PHE A 1 91 ? -3.707 -9.218 17.354 1.00 91.31 91 PHE A C 1
ATOM 778 O O . PHE A 1 91 ? -3.348 -10.273 16.839 1.00 91.31 91 PHE A O 1
ATOM 785 N N . LEU A 1 92 ? -2.875 -8.437 18.047 1.00 88.69 92 LEU A N 1
ATOM 786 C CA . LEU A 1 92 ? -1.487 -8.768 18.354 1.00 88.69 92 LEU A CA 1
ATOM 787 C C . LEU A 1 92 ? -1.242 -8.605 19.848 1.00 88.69 92 LEU A C 1
ATOM 789 O O . LEU A 1 92 ? -1.508 -7.541 20.404 1.00 88.69 92 LEU A O 1
ATOM 793 N N . THR A 1 93 ? -0.687 -9.636 20.479 1.00 84.56 93 THR A N 1
ATOM 794 C CA . THR A 1 93 ? -0.183 -9.545 21.852 1.00 84.56 93 THR A CA 1
ATOM 795 C C . THR A 1 93 ? 1.269 -9.065 21.868 1.00 84.56 93 THR A C 1
ATOM 797 O O . THR A 1 93 ? 1.979 -9.191 20.871 1.00 84.56 93 THR A O 1
ATOM 800 N N . ASP A 1 94 ? 1.764 -8.582 23.012 1.00 77.12 94 ASP A N 1
ATOM 801 C CA . ASP A 1 94 ? 3.176 -8.179 23.152 1.00 77.12 94 ASP A CA 1
ATOM 802 C C . ASP A 1 94 ? 4.158 -9.309 22.779 1.00 77.12 94 ASP A C 1
ATOM 804 O O . ASP A 1 94 ? 5.217 -9.054 22.200 1.00 77.12 94 ASP A O 1
ATOM 808 N N . ASN A 1 95 ? 3.785 -10.567 23.041 1.00 82.94 95 ASN A N 1
ATOM 809 C CA . ASN A 1 95 ? 4.574 -11.734 22.648 1.00 82.94 95 ASN A CA 1
ATOM 810 C C . ASN A 1 95 ? 4.604 -11.920 21.123 1.00 82.94 95 ASN A C 1
ATOM 812 O O . ASN A 1 95 ? 5.667 -12.204 20.569 1.00 82.94 95 ASN A O 1
ATOM 816 N N . ASP A 1 96 ? 3.472 -11.719 20.439 1.00 84.00 96 ASP A N 1
ATOM 817 C CA . ASP A 1 96 ? 3.397 -11.814 18.975 1.00 84.00 96 ASP A CA 1
ATOM 818 C C . ASP A 1 96 ? 4.249 -10.733 18.310 1.00 84.00 96 ASP A C 1
ATOM 820 O O . ASP A 1 96 ? 4.973 -11.016 17.358 1.00 84.00 96 ASP A O 1
ATOM 824 N N . VAL A 1 97 ? 4.221 -9.509 18.849 1.00 80.75 97 VAL A N 1
ATOM 825 C CA . VAL A 1 97 ? 5.017 -8.379 18.344 1.00 80.75 97 VAL A CA 1
ATOM 826 C C . VAL A 1 97 ? 6.515 -8.701 18.386 1.00 80.75 97 VAL A C 1
ATOM 828 O O . VAL A 1 97 ? 7.239 -8.343 17.458 1.00 80.75 97 VAL A O 1
ATOM 831 N N . MET A 1 98 ? 6.996 -9.376 19.438 1.00 79.56 98 MET A N 1
ATOM 832 C CA . MET A 1 98 ? 8.413 -9.752 19.552 1.00 79.56 98 MET A CA 1
ATOM 833 C C . MET A 1 98 ? 8.771 -10.964 18.685 1.00 79.56 98 MET A C 1
ATOM 835 O O . MET A 1 98 ? 9.832 -10.980 18.067 1.00 79.56 98 MET A O 1
ATOM 839 N N . ALA A 1 99 ? 7.904 -11.978 18.637 1.00 85.75 99 ALA A N 1
ATOM 840 C CA . ALA A 1 99 ? 8.178 -13.226 17.929 1.00 85.75 99 ALA A CA 1
ATOM 841 C C . ALA A 1 99 ? 7.977 -13.120 16.407 1.00 85.75 99 ALA A C 1
ATOM 843 O O . ALA A 1 99 ? 8.605 -13.861 15.651 1.00 85.75 99 ALA A O 1
ATOM 844 N N . ARG A 1 100 ? 7.086 -12.232 15.946 1.00 86.69 100 ARG A N 1
ATOM 845 C CA . ARG A 1 100 ? 6.632 -12.143 14.549 1.00 86.69 100 ARG A CA 1
ATOM 846 C C . ARG A 1 100 ? 6.565 -10.683 14.077 1.00 86.69 100 ARG A C 1
ATOM 848 O O . ARG A 1 100 ? 5.475 -10.163 13.832 1.00 86.69 100 ARG A O 1
ATOM 855 N N . PRO A 1 101 ? 7.714 -10.013 13.878 1.00 85.12 101 PRO A N 1
ATOM 856 C CA . PRO A 1 101 ? 7.754 -8.594 13.512 1.00 85.12 101 PRO A CA 1
ATOM 857 C C . PRO A 1 101 ? 7.026 -8.273 12.196 1.00 85.12 101 PRO A C 1
ATOM 859 O O . PRO A 1 101 ? 6.459 -7.190 12.066 1.00 85.12 101 PRO A O 1
ATOM 862 N N . LEU A 1 102 ? 6.968 -9.219 11.248 1.00 88.88 102 LEU A N 1
ATOM 863 C CA . LEU A 1 102 ? 6.227 -9.052 9.991 1.00 88.88 102 LEU A CA 1
ATOM 864 C C . LEU A 1 102 ? 4.728 -8.799 10.224 1.00 88.88 102 LEU A C 1
ATOM 866 O O . LEU A 1 102 ? 4.133 -7.974 9.534 1.00 88.88 102 LEU A O 1
ATOM 870 N N . LEU A 1 103 ? 4.121 -9.432 11.235 1.00 90.75 103 LEU A N 1
ATOM 871 C CA . LEU A 1 103 ? 2.705 -9.209 11.534 1.00 90.75 103 LEU A CA 1
ATOM 872 C C . LEU A 1 103 ? 2.413 -7.792 12.027 1.00 90.75 103 LEU A C 1
ATOM 874 O O . LEU A 1 103 ? 1.315 -7.291 11.806 1.00 90.75 103 LEU A O 1
ATOM 878 N N . VAL A 1 104 ? 3.380 -7.134 12.666 1.00 88.88 104 VAL A N 1
ATOM 879 C CA . VAL A 1 104 ? 3.237 -5.744 13.121 1.00 88.88 104 VAL A CA 1
ATOM 880 C C . VAL A 1 104 ? 3.118 -4.809 11.922 1.00 88.88 104 VAL A C 1
ATOM 882 O O . VAL A 1 104 ? 2.267 -3.920 11.911 1.00 88.88 104 VAL A O 1
ATOM 885 N N . GLN A 1 105 ? 3.942 -5.036 10.896 1.00 89.44 105 GLN A N 1
ATOM 886 C CA . GLN A 1 105 ? 3.870 -4.287 9.646 1.00 89.44 105 GLN A CA 1
ATOM 887 C C . GLN A 1 105 ? 2.540 -4.556 8.932 1.00 89.44 105 GLN A C 1
ATOM 889 O O . GLN A 1 105 ? 1.809 -3.620 8.621 1.00 89.44 105 GLN A O 1
ATOM 894 N N . VAL A 1 106 ? 2.178 -5.832 8.771 1.00 92.56 106 VAL A N 1
ATOM 895 C CA . VAL A 1 106 ? 0.940 -6.250 8.094 1.00 92.56 106 VAL A CA 1
ATOM 896 C C . VAL A 1 106 ? -0.300 -5.718 8.807 1.00 92.56 106 VAL A C 1
ATOM 898 O O . VAL A 1 106 ? -1.252 -5.317 8.149 1.00 92.56 106 VAL A O 1
ATOM 901 N N . PHE A 1 107 ? -0.294 -5.655 10.139 1.00 93.94 107 PHE A N 1
ATOM 902 C CA . PHE A 1 107 ? -1.358 -5.032 10.923 1.00 93.94 107 PHE A CA 1
ATOM 903 C C . PHE A 1 107 ? -1.525 -3.546 10.570 1.00 93.94 107 PHE A C 1
ATOM 905 O O . PHE A 1 107 ? -2.641 -3.093 10.305 1.00 93.94 107 PHE A O 1
ATOM 912 N N . GLY A 1 108 ? -0.421 -2.793 10.524 1.00 93.50 108 GLY A N 1
ATOM 913 C CA . GLY A 1 108 ? -0.431 -1.378 10.148 1.00 93.50 108 GLY A CA 1
ATOM 914 C C . GLY A 1 108 ? -0.920 -1.153 8.715 1.00 93.50 108 GLY A C 1
ATOM 915 O O . GLY A 1 108 ? -1.770 -0.285 8.486 1.00 93.50 108 GLY A O 1
ATOM 916 N N . ASP A 1 109 ? -0.443 -1.973 7.778 1.00 93.38 109 ASP A N 1
ATOM 917 C CA . ASP A 1 109 ? -0.818 -1.923 6.363 1.00 93.38 109 ASP A CA 1
ATOM 918 C C . ASP A 1 109 ? -2.292 -2.304 6.165 1.00 93.38 109 ASP A C 1
ATOM 920 O O . ASP A 1 109 ? -3.033 -1.583 5.501 1.00 93.38 109 ASP A O 1
ATOM 924 N N . ALA A 1 110 ? -2.769 -3.369 6.818 1.00 94.81 110 ALA A N 1
ATOM 925 C CA . ALA A 1 110 ? -4.159 -3.820 6.755 1.00 94.81 110 ALA A CA 1
ATOM 926 C C . ALA A 1 110 ? -5.143 -2.755 7.259 1.00 94.81 110 ALA A C 1
ATOM 928 O O . ALA A 1 110 ? -6.200 -2.556 6.652 1.00 94.81 110 ALA A O 1
ATOM 929 N N . LEU A 1 111 ? -4.792 -2.048 8.341 1.00 96.31 111 LEU A N 1
ATOM 930 C CA . LEU A 1 111 ? -5.558 -0.898 8.822 1.00 96.31 111 LEU A CA 1
ATOM 931 C C . LEU A 1 111 ? -5.462 0.289 7.863 1.00 96.31 111 LEU A C 1
ATOM 933 O O . LEU A 1 111 ? -6.447 0.998 7.686 1.00 96.31 111 LEU A O 1
ATOM 937 N N . GLY A 1 112 ? -4.296 0.518 7.255 1.00 95.94 112 GLY A N 1
ATOM 938 C CA . GLY A 1 112 ? -4.066 1.618 6.317 1.00 95.94 112 GLY A CA 1
ATOM 939 C C . GLY A 1 112 ? -4.883 1.469 5.039 1.00 95.94 112 GLY A C 1
ATOM 940 O O . GLY A 1 112 ? -5.506 2.430 4.589 1.00 95.94 112 GLY A O 1
ATOM 941 N N . MET A 1 113 ? -4.964 0.242 4.516 1.00 95.06 113 MET A N 1
ATOM 942 C CA . MET A 1 113 ? -5.818 -0.121 3.381 1.00 95.06 113 MET A CA 1
ATOM 943 C C . MET A 1 113 ? -7.298 0.161 3.664 1.00 95.06 113 MET A C 1
ATOM 945 O O . MET A 1 113 ? -8.032 0.517 2.747 1.00 95.06 113 MET A O 1
ATOM 949 N N . TYR A 1 114 ? -7.732 0.046 4.924 1.00 96.31 114 TYR A N 1
ATOM 950 C CA . TYR A 1 114 ? -9.065 0.468 5.344 1.00 96.31 114 TYR A CA 1
ATOM 951 C C . TYR A 1 114 ? -9.155 1.998 5.488 1.00 96.31 114 TYR A C 1
ATOM 953 O O . TYR A 1 114 ? -9.967 2.632 4.820 1.00 96.31 114 TYR A O 1
ATOM 961 N N . ASP A 1 115 ? -8.338 2.611 6.346 1.00 95.25 115 ASP A N 1
ATOM 962 C CA . ASP A 1 115 ? -8.271 4.060 6.560 1.00 95.25 115 ASP A CA 1
ATOM 963 C C . ASP A 1 115 ? -6.912 4.454 7.158 1.00 95.25 115 ASP A C 1
ATOM 965 O O . ASP A 1 115 ? -6.587 4.136 8.306 1.00 95.25 115 ASP A O 1
ATOM 969 N N . TRP A 1 116 ? -6.131 5.235 6.411 1.00 94.38 116 TRP A N 1
ATOM 970 C CA . TRP A 1 116 ? -4.841 5.744 6.875 1.00 94.38 116 TRP A CA 1
ATOM 971 C C . TRP A 1 116 ? -4.946 6.642 8.107 1.00 94.38 116 TRP A C 1
ATOM 973 O O . TRP A 1 116 ? -3.991 6.702 8.880 1.00 94.38 116 TRP A O 1
ATOM 983 N N . SER A 1 117 ? -6.085 7.301 8.349 1.00 93.69 117 SER A N 1
ATOM 984 C CA . SER A 1 117 ? -6.287 8.085 9.576 1.00 93.69 117 SER A CA 1
ATOM 985 C C . SER A 1 117 ? -6.351 7.175 10.801 1.00 93.69 117 SER A C 1
ATOM 987 O O . SER A 1 117 ? -5.722 7.472 11.818 1.00 93.69 117 SER A O 1
ATOM 989 N N . LEU A 1 118 ? -7.075 6.056 10.691 1.00 94.94 118 LEU A N 1
ATOM 990 C CA . LEU A 1 118 ? -7.139 5.005 11.706 1.00 94.94 118 LEU A CA 1
ATOM 991 C C . LEU A 1 118 ? -5.759 4.376 11.929 1.00 94.94 118 LEU A C 1
ATOM 993 O O . LEU A 1 118 ? -5.273 4.387 13.058 1.00 94.94 118 LEU A O 1
ATOM 997 N N . SER A 1 119 ? -5.108 3.891 10.865 1.00 95.38 119 SER A N 1
ATOM 998 C CA . SER A 1 119 ? -3.785 3.256 10.967 1.00 95.38 119 SER A CA 1
ATOM 999 C C . SER A 1 119 ? -2.748 4.188 11.586 1.00 95.38 119 SER A C 1
ATOM 1001 O O . SER A 1 119 ? -2.069 3.816 12.539 1.00 95.38 119 SER A O 1
ATOM 1003 N N . THR A 1 120 ? -2.685 5.440 11.126 1.00 92.62 120 THR A N 1
ATOM 1004 C CA . THR A 1 120 ? -1.751 6.435 11.668 1.00 92.62 120 THR A CA 1
ATOM 1005 C C . THR A 1 120 ? -1.999 6.669 13.154 1.00 92.62 120 THR A C 1
ATOM 1007 O O . THR A 1 120 ? -1.056 6.685 13.939 1.00 92.62 120 THR A O 1
ATOM 1010 N N . LYS A 1 121 ? -3.258 6.820 13.580 1.00 92.38 121 LYS A N 1
ATOM 1011 C CA . LYS A 1 121 ? -3.590 7.034 14.996 1.00 92.38 121 LYS A CA 1
ATOM 1012 C C . LYS A 1 121 ? -3.230 5.835 15.863 1.00 92.38 121 LYS A C 1
ATOM 1014 O O . LYS A 1 121 ? -2.666 6.030 16.937 1.00 92.38 121 LYS A O 1
ATOM 1019 N N . VAL A 1 122 ? -3.533 4.622 15.405 1.00 91.56 122 VAL A N 1
ATOM 1020 C CA . VAL A 1 122 ? -3.216 3.397 16.145 1.00 91.56 122 VAL A CA 1
ATOM 1021 C C . VAL A 1 122 ? -1.705 3.210 16.242 1.00 91.56 122 VAL A C 1
ATOM 1023 O O . VAL A 1 122 ? -1.169 3.097 17.343 1.00 91.56 122 VAL A O 1
ATOM 1026 N N . THR A 1 123 ? -1.007 3.264 15.110 1.00 89.19 123 THR A N 1
ATOM 1027 C CA . THR A 1 123 ? 0.435 3.017 15.027 1.00 89.19 123 THR A CA 1
ATOM 1028 C C . THR A 1 123 ? 1.245 4.102 15.739 1.00 89.19 123 THR A C 1
ATOM 1030 O O . THR A 1 123 ? 2.176 3.783 16.471 1.00 89.19 123 THR A O 1
ATOM 1033 N N . LEU A 1 124 ? 0.890 5.388 15.625 1.00 88.44 124 LEU A N 1
ATOM 1034 C CA . LEU A 1 124 ? 1.598 6.442 16.367 1.00 88.44 124 LEU A CA 1
ATOM 1035 C C . LEU A 1 124 ? 1.369 6.338 17.877 1.00 88.44 124 LEU A C 1
ATOM 1037 O O . LEU A 1 124 ? 2.303 6.548 18.650 1.00 88.44 124 LEU A O 1
ATOM 1041 N N . ASN A 1 125 ? 0.156 6.000 18.315 1.00 89.62 125 ASN A N 1
ATOM 1042 C CA . ASN A 1 125 ? -0.113 5.872 19.742 1.00 89.62 125 ASN A CA 1
ATOM 1043 C C . ASN A 1 125 ? 0.584 4.642 20.344 1.00 89.62 125 ASN A C 1
ATOM 1045 O O . ASN A 1 125 ? 1.232 4.754 21.380 1.00 89.62 125 ASN A O 1
ATOM 1049 N N . VAL A 1 126 ? 0.497 3.484 19.685 1.00 86.00 126 VAL A N 1
ATOM 1050 C CA . VAL A 1 126 ? 1.041 2.221 20.208 1.00 86.00 126 VAL A CA 1
ATOM 1051 C C . VAL A 1 126 ? 2.537 2.085 19.911 1.00 86.00 126 VAL A C 1
ATOM 1053 O O . VAL A 1 126 ? 3.345 1.906 20.823 1.00 86.00 126 VAL A O 1
ATOM 1056 N N . SER A 1 127 ? 2.935 2.186 18.642 1.00 80.88 127 SER A N 1
ATOM 1057 C CA . SER A 1 127 ? 4.305 1.895 18.201 1.00 80.88 127 SER A CA 1
ATOM 1058 C C . SER A 1 127 ? 5.285 3.032 18.469 1.00 80.88 127 SER A C 1
ATOM 1060 O O . SER A 1 127 ? 6.472 2.756 18.625 1.00 80.88 127 SER A O 1
ATOM 1062 N N . MET A 1 128 ? 4.817 4.284 18.544 1.00 84.00 128 MET A N 1
ATOM 1063 C CA . MET A 1 128 ? 5.670 5.416 18.920 1.00 84.00 128 MET A CA 1
ATOM 1064 C C . MET A 1 128 ? 5.465 5.823 20.374 1.00 84.00 128 MET A C 1
ATOM 1066 O O . MET A 1 128 ? 6.358 5.595 21.179 1.00 84.00 128 MET A O 1
ATOM 1070 N N . PHE A 1 129 ? 4.318 6.394 20.744 1.00 86.00 129 PHE A N 1
ATOM 1071 C CA . PHE A 1 129 ? 4.148 6.976 22.078 1.00 86.00 129 PHE A CA 1
ATOM 1072 C C . PHE A 1 129 ? 4.260 5.935 23.201 1.00 86.00 129 PHE A C 1
ATOM 1074 O O . PHE A 1 129 ? 5.164 6.027 24.030 1.00 86.00 129 PHE A O 1
ATOM 1081 N N . ALA A 1 130 ? 3.399 4.915 23.206 1.00 87.06 130 ALA A N 1
ATOM 1082 C CA . ALA A 1 130 ? 3.375 3.904 24.258 1.00 87.06 130 ALA A CA 1
ATOM 1083 C C . ALA A 1 130 ? 4.704 3.142 24.345 1.00 87.06 130 ALA A C 1
ATOM 1085 O O . ALA A 1 130 ? 5.256 2.965 25.432 1.00 87.06 130 ALA A O 1
ATOM 1086 N N . ARG A 1 131 ? 5.259 2.720 23.200 1.00 84.44 131 ARG A N 1
ATOM 1087 C CA . ARG A 1 131 ? 6.535 1.996 23.172 1.00 84.44 131 ARG A CA 1
ATOM 1088 C C . ARG A 1 131 ? 7.719 2.865 23.585 1.00 84.44 131 ARG A C 1
ATOM 1090 O O . ARG A 1 131 ? 8.568 2.380 24.330 1.00 84.44 131 ARG A O 1
ATOM 1097 N N . GLN A 1 132 ? 7.782 4.125 23.159 1.00 82.06 132 GLN A N 1
ATOM 1098 C CA . GLN A 1 132 ? 8.842 5.032 23.594 1.00 82.06 132 GLN A CA 1
ATOM 1099 C C . GLN A 1 132 ? 8.779 5.218 25.109 1.00 82.06 132 GLN A C 1
ATOM 1101 O O . GLN A 1 132 ? 9.779 4.993 25.775 1.00 82.06 132 GLN A O 1
ATOM 1106 N N . VAL A 1 133 ? 7.596 5.509 25.656 1.00 82.25 133 VAL A N 1
ATOM 1107 C CA . VAL A 1 133 ? 7.377 5.671 27.101 1.00 82.25 133 VAL A CA 1
ATOM 1108 C C . VAL A 1 133 ? 7.844 4.439 27.890 1.00 82.25 133 VAL A C 1
ATOM 1110 O O . VAL A 1 133 ? 8.544 4.588 28.890 1.00 82.25 133 VAL A O 1
ATOM 1113 N N . LYS A 1 134 ? 7.532 3.224 27.414 1.00 82.00 134 LYS A N 1
ATOM 1114 C CA . LYS A 1 134 ? 7.962 1.970 28.059 1.00 82.00 134 LYS A CA 1
ATOM 1115 C C . LYS A 1 134 ? 9.463 1.708 27.962 1.00 82.00 134 LYS A C 1
ATOM 1117 O O . LYS A 1 134 ? 10.047 1.158 28.887 1.00 82.00 134 LYS A O 1
ATOM 1122 N N . THR A 1 135 ? 10.085 2.059 26.839 1.00 81.62 135 THR A N 1
ATOM 1123 C CA . THR A 1 135 ? 11.499 1.737 26.571 1.00 81.62 135 THR A CA 1
ATOM 1124 C C . THR A 1 135 ? 12.471 2.810 27.053 1.00 81.62 135 THR A C 1
ATOM 1126 O O . THR A 1 135 ? 13.634 2.505 27.299 1.00 81.62 135 THR A O 1
ATOM 1129 N N . SER A 1 136 ? 12.020 4.056 27.220 1.00 73.56 136 SER A N 1
ATOM 1130 C CA . SER A 1 136 ? 12.874 5.184 27.600 1.00 73.56 136 SER A CA 1
ATOM 1131 C C . SER A 1 136 ? 12.964 5.427 29.105 1.00 73.56 136 SER A C 1
ATOM 1133 O O . SER A 1 136 ? 13.624 6.379 29.516 1.00 73.56 136 SER A O 1
ATOM 1135 N N . SER A 1 137 ? 12.279 4.634 29.933 1.00 74.06 137 SER A N 1
ATOM 1136 C CA . SER A 1 137 ? 12.279 4.811 31.385 1.00 74.06 137 SER A CA 1
ATOM 1137 C C . SER A 1 137 ? 12.153 3.493 32.143 1.00 74.06 137 SER A C 1
ATOM 1139 O O . SER A 1 137 ? 11.423 2.585 31.749 1.00 74.06 137 SER A O 1
ATOM 1141 N N . THR A 1 138 ? 12.834 3.410 33.284 1.00 79.62 138 THR A N 1
ATOM 1142 C CA . THR A 1 138 ? 12.733 2.297 34.239 1.00 79.62 138 THR A CA 1
ATOM 1143 C C . THR A 1 138 ? 11.763 2.589 35.388 1.00 79.62 138 THR A C 1
ATOM 1145 O O . THR A 1 138 ? 11.619 1.765 36.286 1.00 79.62 138 THR A O 1
ATOM 1148 N N . HIS A 1 139 ? 11.119 3.762 35.409 1.00 77.31 139 HIS A N 1
ATOM 1149 C CA . HIS A 1 139 ? 10.176 4.130 36.464 1.00 77.31 139 HIS A CA 1
ATOM 1150 C C . HIS A 1 139 ? 8.799 3.494 36.235 1.00 77.31 139 HIS A C 1
ATOM 1152 O O . HIS A 1 139 ? 8.173 3.716 35.201 1.00 77.31 139 HIS A O 1
ATOM 1158 N N . GLU A 1 140 ? 8.295 2.782 37.243 1.00 85.81 140 GLU A N 1
ATOM 1159 C CA . GLU A 1 140 ? 7.040 2.014 37.185 1.00 85.81 140 GLU A CA 1
ATOM 1160 C C . GLU A 1 140 ? 5.828 2.854 36.749 1.00 85.81 140 GLU A C 1
ATOM 1162 O O . GLU A 1 140 ? 5.114 2.474 35.828 1.00 85.81 140 GLU A O 1
ATOM 1167 N N . HIS A 1 141 ? 5.650 4.055 37.310 1.00 81.06 141 HIS A N 1
ATOM 1168 C CA . HIS A 1 141 ? 4.543 4.947 36.937 1.00 81.06 141 HIS A CA 1
ATOM 1169 C C . HIS A 1 141 ? 4.605 5.430 35.472 1.00 81.06 141 HIS A C 1
ATOM 1171 O O . HIS A 1 141 ? 3.574 5.744 34.876 1.00 81.06 141 HIS A O 1
ATOM 1177 N N . ILE A 1 142 ? 5.803 5.497 34.876 1.00 75.12 142 ILE A N 1
ATOM 1178 C CA . ILE A 1 142 ? 5.987 5.847 33.459 1.00 75.12 142 ILE A CA 1
ATOM 1179 C C . ILE A 1 142 ? 5.676 4.629 32.588 1.00 75.12 142 ILE A C 1
ATOM 1181 O O . ILE A 1 142 ? 5.003 4.759 31.570 1.00 75.12 142 ILE A O 1
ATOM 1185 N N . GLN A 1 143 ? 6.084 3.432 33.007 1.00 84.75 143 GLN A N 1
ATOM 1186 C CA . GLN A 1 143 ? 5.730 2.197 32.305 1.00 84.75 143 GLN A CA 1
ATOM 1187 C C . GLN A 1 143 ? 4.211 1.953 32.319 1.00 84.75 143 GLN A C 1
ATOM 1189 O O . GLN A 1 143 ? 3.637 1.670 31.266 1.00 84.75 143 GLN A O 1
ATOM 1194 N N . GLU A 1 144 ? 3.538 2.203 33.450 1.00 88.19 144 GLU A N 1
ATOM 1195 C CA . GLU A 1 144 ? 2.074 2.132 33.572 1.00 88.19 144 GLU A CA 1
ATOM 1196 C C . GLU A 1 144 ? 1.368 3.075 32.581 1.00 88.19 144 GLU A C 1
ATOM 1198 O O . GLU A 1 144 ? 0.348 2.715 31.987 1.00 88.19 144 GLU A O 1
ATOM 1203 N N . LEU A 1 145 ? 1.920 4.273 32.343 1.00 83.50 145 LEU A N 1
ATOM 1204 C CA . LEU A 1 145 ? 1.396 5.205 31.341 1.00 83.50 145 LEU A CA 1
ATOM 1205 C C . LEU A 1 145 ? 1.456 4.611 29.926 1.00 83.50 145 LEU A C 1
ATOM 1207 O O . LEU A 1 145 ? 0.511 4.766 29.151 1.00 83.50 145 LEU A O 1
ATOM 1211 N N . GLY A 1 146 ? 2.537 3.904 29.596 1.00 85.25 146 GLY A N 1
ATOM 1212 C CA . GLY A 1 146 ? 2.673 3.196 28.325 1.00 85.25 146 GLY A CA 1
ATOM 1213 C C . GLY A 1 146 ? 1.664 2.052 28.167 1.00 85.25 146 GLY A C 1
ATOM 1214 O O . GLY A 1 146 ? 1.121 1.843 27.078 1.00 85.25 146 GLY A O 1
ATOM 1215 N N . ASP A 1 147 ? 1.338 1.349 29.248 1.00 87.44 147 ASP A N 1
ATOM 1216 C CA . ASP A 1 147 ? 0.316 0.300 29.222 1.00 87.44 147 ASP A CA 1
ATOM 1217 C C . ASP A 1 147 ? -1.098 0.874 29.078 1.00 87.44 147 ASP A C 1
ATOM 1219 O O . ASP A 1 147 ? -1.880 0.385 28.258 1.00 87.44 147 ASP A O 1
ATOM 1223 N N . LYS A 1 148 ? -1.410 1.970 29.782 1.00 88.38 148 LYS A N 1
ATOM 1224 C CA . LYS A 1 148 ? -2.655 2.737 29.585 1.00 88.38 148 LYS A CA 1
ATOM 1225 C C . LYS A 1 148 ? -2.782 3.249 28.152 1.00 88.38 148 LYS A C 1
ATOM 1227 O O . LYS A 1 148 ? -3.863 3.192 27.565 1.00 88.38 148 LYS A O 1
ATOM 1232 N N . ALA A 1 149 ? -1.677 3.704 27.562 1.00 87.31 149 ALA A N 1
ATOM 1233 C CA . ALA A 1 149 ? -1.653 4.150 26.176 1.00 87.31 149 ALA A CA 1
ATOM 1234 C C . ALA A 1 149 ? -1.911 3.006 25.182 1.00 87.31 149 ALA A C 1
ATOM 1236 O O . ALA A 1 149 ? -2.663 3.188 24.227 1.00 87.31 149 ALA A O 1
ATOM 1237 N N . THR A 1 150 ? -1.372 1.810 25.438 1.00 85.75 150 THR A N 1
ATOM 1238 C CA . THR A 1 150 ? -1.603 0.612 24.605 1.00 85.75 150 THR A CA 1
ATOM 1239 C C . THR A 1 150 ? -3.085 0.203 24.583 1.00 85.75 150 THR A C 1
ATOM 1241 O O . THR A 1 150 ? -3.585 -0.257 23.558 1.00 85.75 150 THR A O 1
ATOM 1244 N N . ARG A 1 151 ? -3.812 0.446 25.684 1.00 87.00 151 ARG A N 1
ATOM 1245 C CA . ARG A 1 151 ? -5.263 0.204 25.819 1.00 87.00 151 ARG A CA 1
ATOM 1246 C C . ARG A 1 151 ? -6.146 1.390 25.407 1.00 87.00 151 ARG A C 1
ATOM 1248 O O . ARG A 1 151 ? -7.352 1.363 25.634 1.00 87.00 151 ARG A O 1
ATOM 1255 N N . PHE A 1 152 ? -5.563 2.440 24.822 1.00 86.25 152 PHE A N 1
ATOM 1256 C CA . PHE A 1 152 ? -6.264 3.668 24.418 1.00 86.25 152 PHE A CA 1
ATOM 1257 C C . PHE A 1 152 ? -7.007 4.382 25.567 1.00 86.25 152 PHE A C 1
ATOM 1259 O O . PHE A 1 152 ? -7.958 5.125 25.329 1.00 86.25 152 PHE A O 1
ATOM 1266 N N . GLU A 1 153 ? -6.555 4.211 26.814 1.00 87.25 153 GLU A N 1
ATOM 1267 C CA . GLU A 1 153 ? -7.022 5.005 27.965 1.00 87.25 153 GLU A CA 1
ATOM 1268 C C . GLU A 1 153 ? -6.362 6.391 27.986 1.00 87.25 153 GLU A C 1
ATOM 1270 O O . GLU A 1 153 ? -6.957 7.377 28.418 1.00 87.25 153 GLU A O 1
ATOM 1275 N N . VAL A 1 154 ? -5.126 6.462 27.486 1.00 85.38 154 VAL A N 1
ATOM 1276 C CA . VAL A 1 154 ? -4.372 7.694 27.248 1.00 85.38 154 VAL A CA 1
ATOM 1277 C C . VAL A 1 154 ? -3.966 7.717 25.781 1.00 85.38 154 VAL A C 1
ATOM 1279 O O . VAL A 1 154 ? -3.562 6.697 25.227 1.00 85.38 154 VAL A O 1
ATOM 1282 N N . PHE A 1 155 ? -4.067 8.879 25.145 1.00 82.12 155 PHE A N 1
ATOM 1283 C CA . PHE A 1 155 ? -3.614 9.062 23.772 1.00 82.12 155 PHE A CA 1
ATOM 1284 C C . PHE A 1 155 ? -2.467 10.062 23.752 1.00 82.12 155 PHE A C 1
ATOM 1286 O O . PHE A 1 155 ? -2.614 11.179 24.252 1.00 82.12 155 PHE A O 1
ATOM 1293 N N . GLY A 1 156 ? -1.332 9.662 23.189 1.00 81.44 156 GLY A N 1
ATOM 1294 C CA . GLY A 1 156 ? -0.167 10.530 23.077 1.00 81.44 156 GLY A CA 1
ATOM 1295 C C . GLY A 1 156 ? 0.211 10.844 21.640 1.00 81.44 156 GLY A C 1
ATOM 1296 O O . GLY A 1 156 ? -0.437 10.434 20.676 1.00 81.44 156 GLY A O 1
ATOM 1297 N N . CYS A 1 157 ? 1.286 11.607 21.498 1.00 72.00 157 CYS A N 1
ATOM 1298 C CA . CYS A 1 157 ? 1.855 11.956 20.210 1.00 72.00 157 CYS A CA 1
ATOM 1299 C C . CYS A 1 157 ? 3.380 11.986 20.294 1.00 72.00 157 CYS A C 1
ATOM 1301 O O . CYS A 1 157 ? 3.966 12.145 21.365 1.00 72.00 157 CYS A O 1
ATOM 1303 N N . PHE A 1 158 ? 4.017 11.839 19.136 1.00 76.69 158 PHE A N 1
ATOM 1304 C CA . PHE A 1 158 ? 5.441 12.081 18.970 1.00 76.69 158 PHE A CA 1
ATOM 1305 C C . PHE A 1 158 ? 5.626 13.456 18.321 1.00 76.69 158 PHE A C 1
ATOM 1307 O O . PHE A 1 158 ? 5.412 13.624 17.119 1.00 76.69 158 PHE A O 1
ATOM 1314 N N . ALA A 1 159 ? 5.954 14.459 19.136 1.00 77.94 159 ALA A N 1
ATOM 1315 C CA . ALA A 1 159 ? 6.074 15.851 18.713 1.00 77.94 159 ALA A CA 1
ATOM 1316 C C . ALA A 1 159 ? 7.531 16.188 18.363 1.00 77.94 159 ALA A C 1
ATOM 1318 O O . ALA A 1 159 ? 8.280 16.678 19.203 1.00 77.94 159 ALA A O 1
ATOM 1319 N N . LEU A 1 160 ? 7.926 15.888 17.122 1.00 79.75 160 LEU A N 1
ATOM 1320 C CA . LEU A 1 160 ? 9.255 16.218 16.586 1.00 79.75 160 LEU A CA 1
ATOM 1321 C C . LEU A 1 160 ? 9.214 17.357 15.557 1.00 79.75 160 LEU A C 1
ATOM 1323 O O . LEU A 1 160 ? 10.080 18.223 15.563 1.00 79.75 160 LEU A O 1
ATOM 1327 N N . THR A 1 161 ? 8.238 17.334 14.645 1.00 83.31 161 THR A N 1
ATOM 1328 C CA . THR A 1 161 ? 8.125 18.316 13.557 1.00 83.31 161 THR A CA 1
ATOM 1329 C C . THR A 1 161 ? 7.588 19.651 14.065 1.00 83.31 161 THR A C 1
ATOM 1331 O O . THR A 1 161 ? 6.533 19.705 14.695 1.00 83.31 161 THR A O 1
ATOM 1334 N N . GLU A 1 162 ? 8.282 20.732 13.723 1.00 81.06 162 GLU A N 1
ATOM 1335 C CA . GLU A 1 162 ? 7.865 22.112 13.968 1.00 81.06 162 GLU A CA 1
ATOM 1336 C C . GLU A 1 162 ? 7.296 22.754 12.701 1.00 81.06 162 GLU A C 1
ATOM 1338 O O . GLU A 1 162 ? 7.467 22.242 11.594 1.00 81.06 162 GLU A O 1
ATOM 1343 N N . LEU A 1 163 ? 6.682 23.933 12.849 1.00 84.31 163 LEU A N 1
ATOM 1344 C CA . LEU A 1 163 ? 6.063 24.678 11.748 1.00 84.31 163 LEU A CA 1
ATOM 1345 C C . LEU A 1 163 ? 7.008 24.892 10.547 1.00 84.31 163 LEU A C 1
ATOM 1347 O O . LEU A 1 163 ? 6.563 24.872 9.403 1.00 84.31 163 LEU A O 1
ATOM 1351 N N . THR A 1 164 ? 8.305 25.087 10.807 1.00 84.19 164 THR A N 1
ATOM 1352 C CA . THR A 1 164 ? 9.332 25.343 9.783 1.00 84.19 164 THR A CA 1
ATOM 1353 C C . THR A 1 164 ? 10.390 24.238 9.677 1.00 84.19 164 THR A C 1
ATOM 1355 O O . THR A 1 164 ? 11.271 24.331 8.822 1.00 84.19 164 THR A O 1
ATOM 1358 N N . HIS A 1 165 ? 10.323 23.182 10.502 1.00 78.50 165 HIS A N 1
ATOM 1359 C CA . HIS A 1 165 ? 11.371 22.156 10.594 1.00 78.50 165 HIS A CA 1
ATOM 1360 C C . HIS A 1 165 ? 10.785 20.743 10.711 1.00 78.50 165 HIS A C 1
ATOM 1362 O O . HIS A 1 165 ? 10.324 20.328 11.769 1.00 78.50 165 HIS A O 1
ATOM 1368 N N . GLY A 1 166 ? 10.839 19.978 9.617 1.00 82.12 166 GLY A N 1
ATOM 1369 C CA . GLY A 1 166 ? 10.530 18.541 9.604 1.00 82.12 166 GLY A CA 1
ATOM 1370 C C . GLY A 1 166 ? 11.762 17.706 9.277 1.00 82.12 166 GLY A C 1
ATOM 1371 O O . GLY A 1 166 ? 12.325 17.044 10.142 1.00 82.12 166 GLY A O 1
ATOM 1372 N N . SER A 1 167 ? 12.228 17.788 8.029 1.00 79.38 167 SER A N 1
ATOM 1373 C CA . SER A 1 167 ? 13.382 17.010 7.554 1.00 79.38 167 SER A CA 1
ATOM 1374 C C . SER A 1 167 ? 14.715 17.438 8.181 1.00 79.38 167 SER A C 1
ATOM 1376 O O . SER A 1 167 ? 15.626 16.622 8.297 1.00 79.38 167 SER A O 1
ATOM 1378 N N . ASN A 1 168 ? 14.846 18.709 8.584 1.00 79.19 168 ASN A N 1
ATOM 1379 C CA . ASN A 1 168 ? 16.033 19.230 9.265 1.00 79.19 168 ASN A CA 1
ATOM 1380 C C . ASN A 1 168 ? 15.823 19.246 10.784 1.00 79.19 168 ASN A C 1
ATOM 1382 O O . ASN A 1 168 ? 15.613 20.301 11.380 1.00 79.19 168 ASN A O 1
ATOM 1386 N N . THR A 1 169 ? 15.912 18.078 11.413 1.00 76.31 169 THR A N 1
ATOM 1387 C CA . THR A 1 169 ? 15.764 17.951 12.870 1.00 76.31 169 THR A CA 1
ATOM 1388 C C . THR A 1 169 ? 16.854 18.684 13.656 1.00 76.31 169 THR A C 1
ATOM 1390 O O . THR A 1 169 ? 16.638 19.011 14.812 1.00 76.31 169 THR A O 1
ATOM 1393 N N . LYS A 1 170 ? 18.006 19.004 13.045 1.00 75.38 170 LYS A N 1
ATOM 1394 C CA . LYS A 1 170 ? 19.040 19.856 13.665 1.00 75.38 170 LYS A CA 1
ATOM 1395 C C . LYS A 1 170 ? 18.643 21.334 13.736 1.00 75.38 170 LYS A C 1
ATOM 1397 O O . LYS A 1 170 ? 19.242 22.073 14.504 1.00 75.38 170 LYS A O 1
ATOM 1402 N N . GLY A 1 171 ? 17.694 21.761 12.901 1.00 78.19 171 GLY A N 1
ATOM 1403 C CA . GLY A 1 171 ? 17.193 23.134 12.850 1.00 78.19 171 GLY A CA 1
ATOM 1404 C C . GLY A 1 171 ? 15.982 23.389 13.743 1.00 78.19 171 GLY A C 1
ATOM 1405 O O . GLY A 1 171 ? 15.489 24.512 13.738 1.00 78.19 171 GLY A O 1
ATOM 1406 N N . VAL A 1 172 ? 15.490 22.380 14.477 1.00 83.00 172 VAL A N 1
ATOM 1407 C CA . VAL A 1 172 ? 14.373 22.569 15.414 1.00 83.00 172 VAL A CA 1
ATOM 1408 C C . VAL A 1 172 ? 14.729 23.638 16.446 1.00 83.00 172 VAL A C 1
ATOM 1410 O O . VAL A 1 172 ? 15.859 23.714 16.925 1.00 83.00 172 VAL A O 1
ATOM 1413 N N . GLN A 1 173 ? 13.766 24.494 16.752 1.00 83.12 173 GLN A N 1
ATOM 1414 C CA . GLN A 1 173 ? 13.914 25.652 17.626 1.00 83.12 173 GLN A CA 1
ATOM 1415 C C . GLN A 1 173 ? 13.488 25.356 19.069 1.00 83.12 173 GLN A C 1
ATOM 1417 O O . GLN A 1 173 ? 13.788 26.142 19.966 1.00 83.12 173 GLN A O 1
ATOM 1422 N N . THR A 1 174 ? 12.813 24.232 19.312 1.00 76.44 174 THR A N 1
ATOM 1423 C CA . THR A 1 174 ? 12.460 23.740 20.645 1.00 76.44 174 THR A CA 1
ATOM 1424 C C . THR A 1 174 ? 13.731 23.304 21.366 1.00 76.44 174 THR A C 1
ATOM 1426 O O . THR A 1 174 ? 14.374 22.327 20.984 1.00 76.44 174 THR A O 1
ATOM 1429 N N . THR A 1 175 ? 14.110 24.028 22.417 1.00 76.19 175 THR A N 1
ATOM 1430 C CA . THR A 1 175 ? 15.350 23.778 23.155 1.00 76.19 175 THR A CA 1
ATOM 1431 C C . THR A 1 175 ? 15.090 23.064 24.481 1.00 76.19 175 THR A C 1
ATOM 1433 O O . THR A 1 175 ? 14.184 23.412 25.236 1.00 76.19 175 THR A O 1
ATOM 1436 N N . ALA A 1 176 ? 15.921 22.063 24.781 1.00 63.09 176 ALA A N 1
ATOM 1437 C CA . ALA A 1 176 ? 16.078 21.476 26.109 1.00 63.09 176 ALA A CA 1
ATOM 1438 C C . ALA A 1 176 ? 17.550 21.649 26.509 1.00 63.09 176 ALA A C 1
ATOM 1440 O O . ALA A 1 176 ? 18.431 20.974 25.977 1.00 63.09 176 ALA A O 1
ATOM 1441 N N . THR A 1 177 ? 17.829 22.633 27.362 1.00 54.72 177 THR A N 1
ATOM 1442 C CA . THR A 1 177 ? 19.195 23.130 27.567 1.00 54.72 177 THR A CA 1
ATOM 1443 C C . THR A 1 177 ? 19.957 22.288 28.588 1.00 54.72 177 THR A C 1
ATOM 1445 O O . THR A 1 177 ? 19.698 22.368 29.787 1.00 54.72 177 THR A O 1
ATOM 1448 N N . TYR A 1 178 ? 20.935 21.528 28.096 1.00 47.59 178 TYR A N 1
ATOM 1449 C CA . TYR A 1 178 ? 22.070 21.024 28.868 1.00 47.59 178 TYR A CA 1
ATOM 1450 C C . TYR A 1 178 ? 23.369 21.688 28.358 1.00 47.59 178 TYR A C 1
ATOM 1452 O O . TYR A 1 178 ? 23.508 21.928 27.158 1.00 47.59 178 TYR A O 1
ATOM 1460 N N . ASP A 1 179 ? 24.272 22.031 29.280 1.00 45.34 179 ASP A N 1
ATOM 1461 C CA . ASP A 1 179 ? 25.423 22.956 29.144 1.00 45.34 179 ASP A CA 1
ATOM 1462 C C . ASP A 1 179 ? 26.734 22.217 28.714 1.00 45.34 179 ASP A C 1
ATOM 1464 O O . ASP A 1 179 ? 26.870 21.035 29.027 1.00 45.34 179 ASP A O 1
ATOM 1468 N N . PRO A 1 180 ? 27.723 22.819 28.003 1.00 49.75 180 PRO A N 1
ATOM 1469 C CA . PRO A 1 180 ? 27.866 22.706 26.544 1.00 49.75 180 PRO A CA 1
ATOM 1470 C C . PRO A 1 180 ? 29.314 22.405 26.054 1.00 49.75 180 PRO A C 1
ATOM 1472 O O . PRO A 1 180 ? 30.300 22.648 26.745 1.00 49.75 180 PRO A O 1
ATOM 1475 N N . SER A 1 181 ? 29.489 21.971 24.797 1.00 51.78 181 SER A N 1
ATOM 1476 C CA . SER A 1 181 ? 30.472 22.580 23.864 1.00 51.78 181 SER A CA 1
ATOM 1477 C C . SER A 1 181 ? 30.497 21.946 22.455 1.00 51.78 181 SER A C 1
ATOM 1479 O O . SER A 1 181 ? 30.734 20.753 22.284 1.00 51.78 181 SER A O 1
ATOM 1481 N N . SER A 1 182 ? 30.395 22.832 21.449 1.00 51.22 182 SER A N 1
ATOM 1482 C CA . SER A 1 182 ? 30.870 22.751 20.043 1.00 51.22 182 SER A CA 1
ATOM 1483 C C . SER A 1 182 ? 29.910 22.383 18.879 1.00 51.22 182 SER A C 1
ATOM 1485 O O . SER A 1 182 ? 29.026 21.537 18.984 1.00 51.22 182 SER A O 1
ATOM 1487 N N . GLN A 1 183 ? 30.152 23.070 17.745 1.00 56.09 183 GLN A N 1
ATOM 1488 C CA . GLN A 1 183 ? 29.698 22.884 16.343 1.00 56.09 183 GLN A CA 1
ATOM 1489 C C . GLN A 1 183 ? 30.971 22.872 15.438 1.00 56.09 183 GLN A C 1
ATOM 1491 O O . GLN A 1 183 ? 32.041 23.197 15.944 1.00 56.09 183 GLN A O 1
ATOM 1496 N N . ASP A 1 184 ? 31.025 22.541 14.137 1.00 69.75 184 ASP A N 1
ATOM 1497 C CA . ASP A 1 184 ? 30.060 22.616 13.026 1.00 69.75 184 ASP A CA 1
ATOM 1498 C C . ASP A 1 184 ? 30.461 21.636 11.884 1.00 69.75 184 ASP A C 1
ATOM 1500 O O . ASP A 1 184 ? 31.522 21.765 11.278 1.00 69.75 184 ASP A O 1
ATOM 1504 N N . SER A 1 185 ? 29.588 20.661 11.580 1.00 60.75 185 SER A N 1
ATOM 1505 C CA . SER A 1 185 ? 29.606 19.800 10.369 1.00 60.75 185 SER A CA 1
ATOM 1506 C C . SER A 1 185 ? 28.392 20.049 9.456 1.00 60.75 185 SER A C 1
ATOM 1508 O O . SER A 1 185 ? 28.140 19.320 8.494 1.00 60.75 185 SER A O 1
ATOM 1510 N N . PHE A 1 186 ? 27.578 21.038 9.815 1.00 61.38 186 PHE A N 1
ATOM 151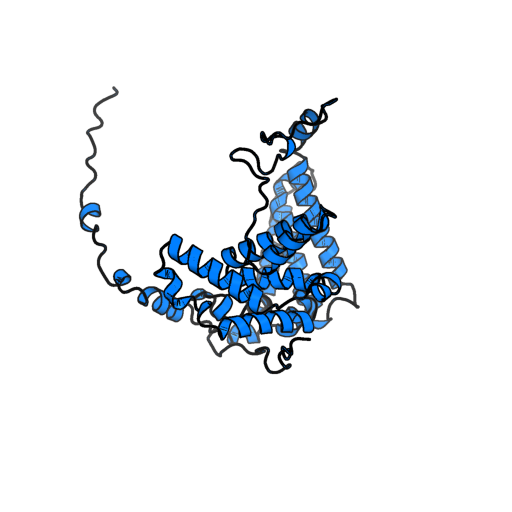1 C CA . PHE A 1 186 ? 26.267 21.328 9.260 1.00 61.38 186 PHE A CA 1
ATOM 1512 C C . PHE A 1 186 ? 26.382 22.042 7.911 1.00 61.38 186 PHE A C 1
ATOM 1514 O O . PHE A 1 1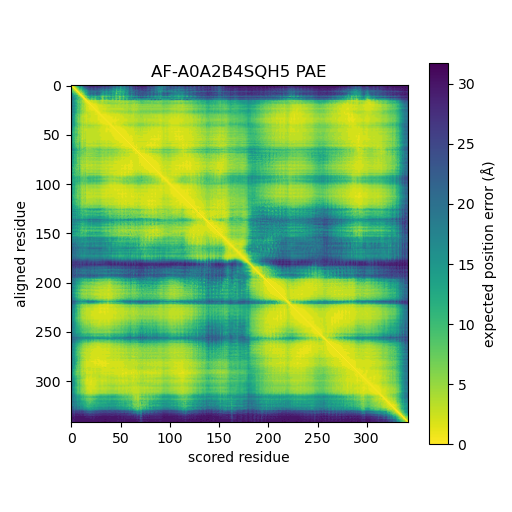86 ? 25.701 21.644 6.965 1.00 61.38 186 PHE A O 1
ATOM 1521 N N . ALA A 1 187 ? 27.304 22.999 7.786 1.00 58.16 187 ALA A N 1
ATOM 1522 C CA . ALA A 1 187 ? 27.515 23.741 6.543 1.00 58.16 187 ALA A CA 1
ATOM 1523 C C . ALA A 1 187 ? 27.938 22.832 5.366 1.00 58.16 187 ALA A C 1
ATOM 1525 O O . ALA A 1 187 ? 27.304 22.845 4.314 1.00 58.16 187 ALA A O 1
ATOM 1526 N N . ALA A 1 188 ? 28.915 21.937 5.566 1.00 57.50 188 ALA A N 1
ATOM 1527 C CA . ALA A 1 188 ? 29.435 21.060 4.503 1.00 57.50 188 ALA A CA 1
ATOM 1528 C C . ALA A 1 188 ? 28.396 20.058 3.948 1.00 57.50 188 ALA A C 1
ATOM 1530 O O . ALA A 1 188 ? 28.451 19.648 2.785 1.00 57.50 188 ALA A O 1
ATOM 1531 N N . LYS A 1 189 ? 27.428 19.650 4.778 1.00 56.47 189 LYS A N 1
ATOM 1532 C CA . LYS A 1 189 ? 26.361 18.727 4.371 1.00 56.47 189 LYS A CA 1
ATOM 1533 C C . LYS A 1 189 ? 25.268 19.433 3.565 1.00 56.47 189 LYS A C 1
ATOM 1535 O O . LYS A 1 189 ? 24.700 18.827 2.660 1.00 56.47 189 LYS A O 1
ATOM 1540 N N . ASN A 1 190 ? 24.988 20.699 3.873 1.00 59.72 190 ASN A N 1
ATOM 1541 C CA . ASN A 1 190 ? 23.929 21.458 3.212 1.00 59.72 190 ASN A CA 1
ATOM 1542 C C . ASN A 1 190 ? 24.270 21.745 1.737 1.00 59.72 190 ASN A C 1
ATOM 1544 O O . ASN A 1 190 ? 23.414 21.606 0.864 1.00 59.72 190 ASN A O 1
ATOM 1548 N N . ASP A 1 191 ? 25.544 22.015 1.445 1.00 60.47 191 ASP A N 1
ATOM 1549 C CA . ASP A 1 191 ? 26.008 22.358 0.093 1.00 60.47 191 ASP A CA 1
ATOM 1550 C C . ASP A 1 191 ? 26.059 21.153 -0.871 1.00 60.47 191 ASP A C 1
ATOM 1552 O O . ASP A 1 191 ? 26.006 21.318 -2.090 1.00 60.47 191 ASP A O 1
ATOM 1556 N N . SER A 1 192 ? 26.106 19.919 -0.352 1.00 59.53 192 SER A N 1
ATOM 1557 C CA . SER A 1 192 ? 26.166 18.684 -1.160 1.00 59.53 192 SER A CA 1
ATOM 1558 C C . SER A 1 192 ? 24.800 18.013 -1.386 1.00 59.53 192 SER A C 1
ATOM 1560 O O . SER A 1 192 ? 24.637 17.200 -2.305 1.00 59.53 192 SER A O 1
ATOM 1562 N N . GLN A 1 193 ? 23.790 18.363 -0.584 1.00 58.47 193 GLN A N 1
ATOM 1563 C CA . GLN A 1 193 ? 22.540 17.607 -0.487 1.00 58.47 193 GLN A CA 1
ATOM 1564 C C . GLN A 1 193 ? 21.650 17.701 -1.736 1.00 58.47 193 GLN A C 1
ATOM 1566 O O . GLN A 1 193 ? 21.057 16.700 -2.152 1.00 58.47 193 GLN A O 1
ATOM 1571 N N . VAL A 1 194 ? 21.537 18.894 -2.324 1.00 57.25 194 VAL A N 1
ATOM 1572 C CA . VAL A 1 194 ? 20.491 19.204 -3.314 1.00 57.25 194 VAL A CA 1
ATOM 1573 C C . VAL A 1 194 ? 20.795 18.607 -4.688 1.00 57.25 194 VAL A C 1
ATOM 1575 O O . VAL A 1 194 ? 19.913 18.002 -5.297 1.00 57.25 194 VAL A O 1
ATOM 1578 N N . PHE A 1 195 ? 22.037 18.737 -5.161 1.00 58.72 195 PHE A N 1
ATOM 1579 C CA . PHE A 1 195 ? 22.405 18.368 -6.533 1.00 58.72 195 PHE A CA 1
ATOM 1580 C C . PHE A 1 195 ? 23.133 17.025 -6.645 1.00 58.72 195 PHE A C 1
ATOM 1582 O O . PHE A 1 195 ? 23.072 16.399 -7.701 1.00 58.72 195 PHE A O 1
ATOM 1589 N N . PHE A 1 196 ? 23.771 16.551 -5.568 1.00 62.34 196 PHE A N 1
ATOM 1590 C CA . PHE A 1 196 ? 24.568 15.322 -5.596 1.00 62.34 196 PHE A CA 1
ATOM 1591 C C . PHE A 1 196 ? 23.919 14.200 -4.785 1.00 62.34 196 PHE A C 1
ATOM 1593 O O . PHE A 1 196 ? 23.576 13.158 -5.344 1.00 62.34 196 PHE A O 1
ATOM 1600 N N . CYS A 1 197 ? 23.685 14.407 -3.484 1.00 66.19 197 CYS A N 1
ATOM 1601 C CA . CYS A 1 197 ? 23.245 13.320 -2.605 1.00 66.19 197 CYS A CA 1
ATOM 1602 C C . CYS A 1 197 ? 21.850 12.791 -2.945 1.00 66.19 197 CYS A C 1
ATOM 1604 O O . CYS A 1 197 ? 21.646 11.583 -2.881 1.00 66.19 197 CYS A O 1
ATOM 1606 N N . ARG A 1 198 ? 20.895 13.655 -3.320 1.00 74.19 198 ARG A N 1
ATOM 1607 C CA . ARG A 1 198 ? 19.532 13.211 -3.655 1.00 74.19 198 ARG A CA 1
ATOM 1608 C C . ARG A 1 198 ? 19.517 12.295 -4.879 1.00 74.19 198 ARG A C 1
ATOM 1610 O O . ARG A 1 198 ? 18.991 11.190 -4.799 1.00 74.19 198 ARG A O 1
ATOM 1617 N N . SER A 1 199 ? 20.077 12.750 -5.998 1.00 74.88 199 SER A N 1
ATOM 1618 C CA . SER A 1 199 ? 20.078 11.984 -7.251 1.00 74.88 199 SER A CA 1
ATOM 1619 C C . SER A 1 199 ? 20.893 10.697 -7.117 1.00 74.88 199 SER A C 1
ATOM 1621 O O . SER A 1 199 ? 20.444 9.646 -7.565 1.00 74.88 199 SER A O 1
ATOM 1623 N N . LEU A 1 200 ? 22.034 10.753 -6.418 1.00 78.94 200 LEU A N 1
ATOM 1624 C CA . LEU A 1 200 ? 22.830 9.568 -6.103 1.00 78.94 200 LEU A CA 1
ATOM 1625 C C . LEU A 1 200 ? 22.062 8.578 -5.220 1.00 78.94 200 LEU A C 1
ATOM 1627 O O . LEU A 1 200 ? 22.075 7.386 -5.505 1.00 78.94 200 LEU A O 1
ATOM 1631 N N . ALA A 1 201 ? 21.381 9.048 -4.171 1.00 78.06 201 ALA A N 1
ATOM 1632 C CA . ALA A 1 201 ? 20.601 8.185 -3.286 1.00 78.06 201 ALA A CA 1
ATOM 1633 C C . ALA A 1 201 ? 19.441 7.504 -4.025 1.00 78.06 201 ALA A C 1
ATOM 1635 O O . ALA A 1 201 ? 19.210 6.318 -3.807 1.00 78.06 201 ALA A O 1
ATOM 1636 N N . LEU A 1 202 ? 18.754 8.223 -4.924 1.00 83.56 202 LEU A N 1
ATOM 1637 C CA . LEU A 1 202 ? 17.697 7.658 -5.770 1.00 83.56 202 LEU A CA 1
ATOM 1638 C C . LEU A 1 202 ? 18.247 6.581 -6.716 1.00 83.56 202 LEU A C 1
ATOM 1640 O O . LEU A 1 202 ? 17.768 5.452 -6.703 1.00 83.56 202 LEU A O 1
ATOM 1644 N N . ALA A 1 203 ? 19.313 6.880 -7.461 1.00 85.06 203 ALA A N 1
ATOM 1645 C CA . ALA A 1 203 ? 19.939 5.893 -8.340 1.00 85.06 203 ALA A CA 1
ATOM 1646 C C . ALA A 1 203 ? 20.475 4.675 -7.557 1.00 85.06 203 ALA A C 1
ATOM 1648 O O . ALA A 1 203 ? 20.358 3.532 -7.999 1.00 85.06 203 ALA A O 1
ATOM 1649 N N . PHE A 1 204 ? 21.032 4.901 -6.362 1.00 86.75 204 PHE A N 1
ATOM 1650 C CA . PHE A 1 204 ? 21.525 3.840 -5.487 1.00 86.75 204 PHE A CA 1
ATOM 1651 C C . PHE A 1 204 ? 20.398 2.941 -4.970 1.00 86.75 204 PHE A C 1
ATOM 1653 O O . PHE A 1 204 ? 20.549 1.716 -4.999 1.00 86.75 204 PHE A O 1
ATOM 1660 N N . ILE A 1 205 ? 19.277 3.513 -4.511 1.00 87.62 205 ILE A N 1
ATOM 1661 C CA . ILE A 1 205 ? 18.156 2.712 -4.005 1.00 87.62 205 ILE A CA 1
ATOM 1662 C C . ILE A 1 205 ? 17.476 1.947 -5.141 1.00 87.62 205 ILE A C 1
ATOM 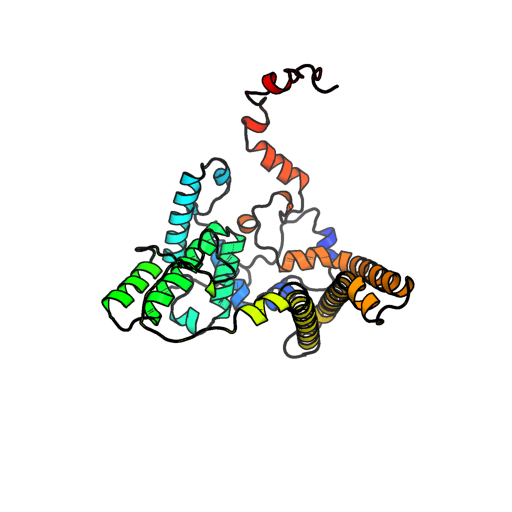1664 O O . ILE A 1 205 ? 17.202 0.767 -4.971 1.00 87.62 205 ILE A O 1
ATOM 1668 N N . GLU A 1 206 ? 17.309 2.543 -6.324 1.00 90.69 206 GLU A N 1
ATOM 1669 C CA . GLU A 1 206 ? 16.761 1.859 -7.505 1.00 90.69 206 GLU A CA 1
ATOM 1670 C C . GLU A 1 206 ? 17.658 0.697 -7.957 1.00 90.69 206 GLU A C 1
ATOM 1672 O O . GLU A 1 206 ? 17.181 -0.416 -8.192 1.00 90.69 206 GLU A O 1
ATOM 1677 N N . CYS A 1 207 ? 18.979 0.909 -7.996 1.00 89.69 207 CYS A N 1
ATOM 1678 C CA . CYS A 1 207 ? 19.944 -0.150 -8.290 1.00 89.69 207 CYS A CA 1
ATOM 1679 C C . CYS A 1 207 ? 19.904 -1.262 -7.231 1.00 89.69 207 CYS A C 1
ATOM 1681 O O . CYS A 1 207 ? 19.979 -2.446 -7.563 1.00 89.69 207 CYS A O 1
ATOM 1683 N N . THR A 1 208 ? 19.769 -0.891 -5.957 1.00 90.56 208 THR A N 1
ATOM 1684 C CA . THR A 1 208 ? 19.631 -1.844 -4.850 1.00 90.56 208 THR A CA 1
ATOM 1685 C C . THR A 1 208 ? 18.350 -2.660 -4.983 1.00 90.56 208 THR A C 1
ATOM 1687 O O . THR A 1 208 ? 18.417 -3.882 -4.891 1.00 90.56 208 THR A O 1
ATOM 1690 N N . ILE A 1 209 ? 17.211 -2.021 -5.269 1.00 92.06 209 ILE A N 1
ATOM 1691 C CA . ILE A 1 209 ? 15.927 -2.696 -5.499 1.00 92.06 209 ILE A CA 1
ATOM 1692 C C . ILE A 1 209 ? 16.062 -3.692 -6.651 1.00 92.06 209 ILE A C 1
ATOM 1694 O O . ILE A 1 209 ? 15.701 -4.850 -6.482 1.00 92.06 209 ILE A O 1
ATOM 1698 N N . LEU A 1 210 ? 16.650 -3.295 -7.785 1.00 93.56 210 LEU A N 1
ATOM 1699 C CA . LEU A 1 210 ? 16.858 -4.195 -8.927 1.00 93.56 210 LEU A CA 1
ATOM 1700 C C . LEU A 1 210 ? 17.737 -5.397 -8.590 1.00 93.56 210 LEU A C 1
ATOM 1702 O O . LEU A 1 210 ? 17.423 -6.517 -8.987 1.00 93.56 210 LEU A O 1
ATOM 1706 N N . LYS A 1 211 ? 18.837 -5.175 -7.862 1.00 91.81 211 LYS A N 1
ATOM 1707 C CA . LYS A 1 211 ? 19.729 -6.255 -7.423 1.00 91.81 211 LYS A CA 1
ATOM 1708 C C . LYS A 1 211 ? 18.996 -7.226 -6.509 1.00 91.81 211 LYS A C 1
ATOM 1710 O O . LYS A 1 211 ? 19.009 -8.418 -6.787 1.00 91.81 211 LYS A O 1
ATOM 1715 N N . ARG A 1 212 ? 18.299 -6.716 -5.490 1.00 92.25 212 ARG A N 1
ATOM 1716 C CA . ARG A 1 212 ? 17.535 -7.538 -4.543 1.00 92.25 212 ARG A CA 1
ATOM 1717 C C . ARG A 1 212 ? 16.387 -8.281 -5.211 1.00 92.25 212 ARG A C 1
ATOM 1719 O O . ARG A 1 212 ? 16.215 -9.464 -4.959 1.00 92.25 212 ARG A O 1
ATOM 1726 N N . PHE A 1 213 ? 15.649 -7.627 -6.105 1.00 93.38 213 PHE A N 1
ATOM 1727 C CA . PHE A 1 213 ? 14.556 -8.261 -6.837 1.00 93.38 213 PHE A CA 1
ATOM 1728 C C . PHE A 1 213 ? 15.089 -9.383 -7.739 1.00 93.38 213 PHE A C 1
ATOM 1730 O O . PHE A 1 213 ? 14.575 -10.499 -7.723 1.00 93.38 213 PHE A O 1
ATOM 1737 N N . LYS A 1 214 ? 16.186 -9.134 -8.463 1.00 92.31 214 LYS A N 1
ATOM 1738 C CA . LYS A 1 214 ? 16.848 -10.164 -9.265 1.00 92.31 214 LYS A CA 1
ATOM 1739 C C . LYS A 1 214 ? 17.338 -11.331 -8.399 1.00 92.31 214 LYS A C 1
ATOM 1741 O O . LYS A 1 214 ? 17.079 -12.477 -8.750 1.00 92.31 214 LYS A O 1
ATOM 1746 N N . GLU A 1 215 ? 18.035 -11.050 -7.299 1.00 91.94 215 GLU A N 1
ATOM 1747 C CA . GLU A 1 215 ? 18.517 -12.063 -6.347 1.00 91.94 215 GLU A CA 1
ATOM 1748 C C . GLU A 1 215 ? 17.366 -12.944 -5.843 1.00 91.94 215 GLU A C 1
ATOM 1750 O O . GLU A 1 215 ? 17.460 -14.163 -5.951 1.00 91.94 215 GLU A O 1
ATOM 1755 N N . ALA A 1 216 ? 16.255 -12.339 -5.411 1.00 90.00 216 ALA A N 1
ATOM 1756 C CA . ALA A 1 216 ? 15.077 -13.058 -4.929 1.00 90.00 216 ALA A CA 1
ATOM 1757 C C . ALA A 1 216 ? 14.459 -13.974 -6.002 1.00 90.00 216 ALA A C 1
ATOM 1759 O O . ALA A 1 216 ? 14.111 -15.117 -5.714 1.00 90.00 216 ALA A O 1
ATOM 1760 N N . ILE A 1 217 ? 14.364 -13.518 -7.261 1.00 91.00 217 ILE A N 1
ATOM 1761 C CA . ILE A 1 217 ? 13.804 -14.320 -8.369 1.00 91.00 217 ILE A CA 1
ATOM 1762 C C . ILE A 1 217 ? 14.650 -15.572 -8.648 1.00 91.00 217 ILE A C 1
ATOM 1764 O O . ILE A 1 217 ? 14.100 -16.633 -8.956 1.00 91.00 217 ILE A O 1
ATOM 1768 N N . PHE A 1 218 ? 15.980 -15.447 -8.601 1.00 86.69 218 PHE A N 1
ATOM 1769 C CA . PHE A 1 218 ? 16.897 -16.547 -8.919 1.00 86.69 218 PHE A CA 1
ATOM 1770 C C . PHE A 1 218 ? 17.225 -17.440 -7.719 1.00 86.69 218 PHE A C 1
ATOM 1772 O O . PHE A 1 218 ? 17.771 -18.522 -7.925 1.00 86.69 218 PHE A O 1
ATOM 1779 N N . ASN A 1 219 ? 16.868 -17.035 -6.501 1.00 84.31 219 ASN A N 1
ATOM 1780 C CA . ASN A 1 219 ? 16.952 -17.894 -5.330 1.00 84.31 219 ASN A CA 1
ATOM 1781 C C . ASN A 1 219 ? 15.836 -18.958 -5.380 1.00 84.31 219 ASN A C 1
ATOM 1783 O O . ASN A 1 219 ? 14.646 -18.635 -5.363 1.00 84.31 219 ASN A O 1
ATOM 1787 N N . GLU A 1 220 ? 16.217 -20.234 -5.500 1.00 68.00 220 GLU A N 1
ATOM 1788 C CA . GLU A 1 220 ? 15.268 -21.347 -5.644 1.00 68.00 220 GLU A CA 1
ATOM 1789 C C . GLU A 1 220 ? 14.457 -21.621 -4.375 1.00 68.00 220 GLU A C 1
ATOM 1791 O O . GLU A 1 220 ? 13.322 -22.081 -4.493 1.00 68.00 220 GLU A O 1
ATOM 1796 N N . ASP A 1 221 ? 14.988 -21.268 -3.202 1.00 76.25 221 ASP A N 1
ATOM 1797 C CA . ASP A 1 221 ? 14.332 -21.502 -1.911 1.00 76.25 221 ASP A CA 1
ATOM 1798 C C . ASP A 1 221 ? 13.295 -20.419 -1.557 1.00 76.25 221 ASP A C 1
ATOM 1800 O O . ASP A 1 221 ? 12.447 -20.632 -0.693 1.00 76.25 221 ASP A O 1
ATOM 1804 N N . GLU A 1 222 ? 13.335 -19.259 -2.225 1.00 78.44 222 GLU A N 1
ATOM 1805 C CA . GLU A 1 222 ? 12.475 -18.110 -1.901 1.00 78.44 222 GLU A CA 1
ATOM 1806 C C . GLU A 1 222 ? 11.294 -17.950 -2.864 1.00 78.44 222 GLU A C 1
ATOM 1808 O O . GLU A 1 222 ? 10.169 -17.718 -2.422 1.00 78.44 222 GLU A O 1
ATOM 1813 N N . THR A 1 223 ? 11.518 -18.074 -4.179 1.00 89.88 223 THR A N 1
ATOM 1814 C CA . THR A 1 223 ? 10.494 -17.736 -5.184 1.00 89.88 223 THR A CA 1
ATOM 1815 C C . THR A 1 223 ? 9.909 -18.980 -5.863 1.00 89.88 223 THR A C 1
ATOM 1817 O O . THR A 1 223 ? 10.642 -19.703 -6.550 1.00 89.88 223 THR A O 1
ATOM 1820 N N . PRO A 1 224 ? 8.578 -19.202 -5.807 1.00 92.06 224 PRO A N 1
ATOM 1821 C CA . PRO A 1 224 ? 7.934 -20.304 -6.515 1.00 92.06 224 PRO A CA 1
ATOM 1822 C C . PRO A 1 224 ? 8.200 -20.273 -8.025 1.00 92.06 224 PRO A C 1
ATOM 1824 O O . PRO A 1 224 ? 8.040 -19.241 -8.683 1.00 92.06 224 PRO A O 1
ATOM 1827 N N . GLN A 1 225 ? 8.539 -21.429 -8.606 1.00 91.88 225 GLN A N 1
ATOM 1828 C CA . GLN A 1 225 ? 8.933 -21.540 -10.018 1.00 91.88 225 GLN A CA 1
ATOM 1829 C C . GLN A 1 225 ? 7.878 -20.995 -10.995 1.00 91.88 225 GLN A C 1
ATOM 1831 O O . GLN A 1 225 ? 8.235 -20.415 -12.020 1.00 91.88 225 GLN A O 1
ATOM 1836 N N . ALA A 1 226 ? 6.591 -21.138 -10.664 1.00 93.38 226 ALA A N 1
ATOM 1837 C CA . ALA A 1 226 ? 5.482 -20.636 -11.474 1.00 93.38 226 ALA A CA 1
ATOM 1838 C C . ALA A 1 226 ? 5.411 -19.097 -11.528 1.00 93.38 226 ALA A C 1
ATOM 1840 O O . ALA A 1 226 ? 4.931 -18.546 -12.515 1.00 93.38 226 ALA A O 1
ATOM 1841 N N . LEU A 1 227 ? 5.921 -18.393 -10.509 1.00 95.06 227 LEU A N 1
ATOM 1842 C CA . LEU A 1 227 ? 5.875 -16.927 -10.429 1.00 95.06 227 LEU A CA 1
ATOM 1843 C C . LEU A 1 227 ? 7.091 -16.256 -11.084 1.00 95.06 227 LEU A C 1
ATOM 1845 O O . LEU A 1 227 ? 7.005 -15.106 -11.520 1.00 95.06 227 LEU A O 1
ATOM 1849 N N . LYS A 1 228 ? 8.226 -16.959 -11.198 1.00 94.75 228 LYS A N 1
ATOM 1850 C CA . LYS A 1 228 ? 9.479 -16.395 -11.733 1.00 94.75 228 LYS A CA 1
ATOM 1851 C C . LYS A 1 228 ? 9.323 -15.706 -13.101 1.00 94.75 228 LYS A C 1
ATOM 1853 O O . LYS A 1 228 ? 9.864 -14.609 -13.244 1.00 94.75 228 LYS A O 1
ATOM 1858 N N . PRO A 1 229 ? 8.589 -16.251 -14.097 1.00 95.62 229 PRO A N 1
ATOM 1859 C CA . PRO A 1 229 ? 8.462 -15.601 -15.403 1.00 95.62 229 PRO A CA 1
ATOM 1860 C C . PRO A 1 229 ? 7.776 -14.230 -15.343 1.00 95.62 229 PRO A C 1
ATOM 1862 O O . PRO A 1 229 ? 8.245 -13.280 -15.973 1.00 95.62 229 PRO A O 1
ATOM 1865 N N . VAL A 1 230 ? 6.683 -14.103 -14.579 1.00 96.75 230 VAL A N 1
ATOM 1866 C CA . VAL A 1 230 ? 5.952 -12.832 -14.452 1.00 96.75 230 VAL A CA 1
ATOM 1867 C C . VAL A 1 230 ? 6.729 -11.826 -13.596 1.00 96.75 230 VAL A C 1
ATOM 1869 O O . VAL A 1 230 ? 6.817 -10.652 -13.959 1.00 96.75 230 VAL A O 1
ATOM 1872 N N . LEU A 1 231 ? 7.386 -12.287 -12.526 1.00 95.88 231 LEU A N 1
ATOM 1873 C CA . LEU A 1 231 ? 8.238 -11.448 -11.679 1.00 95.88 231 LEU A CA 1
ATOM 1874 C C . LEU A 1 231 ? 9.457 -10.918 -12.439 1.00 95.88 231 LEU A C 1
ATOM 1876 O O . LEU A 1 231 ? 9.811 -9.752 -12.284 1.00 95.88 231 LEU A O 1
ATOM 1880 N N . LEU A 1 232 ? 10.060 -11.730 -13.313 1.00 95.94 232 LEU A N 1
ATOM 1881 C CA . LEU A 1 232 ? 11.166 -11.292 -14.160 1.00 95.94 232 LEU A CA 1
ATOM 1882 C C . LEU A 1 232 ? 10.732 -10.171 -15.108 1.00 95.94 232 LEU A C 1
ATOM 1884 O O . LEU A 1 232 ? 11.428 -9.163 -15.200 1.00 95.94 232 LEU A O 1
ATOM 1888 N N . LYS A 1 233 ? 9.564 -10.295 -15.750 1.00 97.12 233 LYS A N 1
ATOM 1889 C CA . LYS A 1 233 ? 9.010 -9.231 -16.603 1.00 97.12 233 LYS A CA 1
ATOM 1890 C C . LYS A 1 233 ? 8.756 -7.941 -15.819 1.00 97.12 233 LYS A C 1
ATOM 1892 O O . LYS A 1 233 ? 9.099 -6.867 -16.308 1.00 97.12 233 LYS A O 1
ATOM 1897 N N . LEU A 1 234 ? 8.212 -8.031 -14.602 1.00 96.69 234 LEU A N 1
ATOM 1898 C CA . LEU A 1 234 ? 8.016 -6.870 -13.723 1.00 96.69 234 LEU A CA 1
ATOM 1899 C C . LEU A 1 234 ? 9.343 -6.230 -13.300 1.00 96.69 234 LEU A C 1
ATOM 1901 O O . LEU A 1 234 ? 9.484 -5.010 -13.375 1.00 96.69 234 LEU A O 1
ATOM 1905 N N . CYS A 1 235 ? 10.333 -7.039 -12.919 1.00 96.50 235 CYS A N 1
ATOM 1906 C CA . CYS A 1 235 ? 11.675 -6.573 -12.583 1.00 96.50 235 CYS A CA 1
ATOM 1907 C C . CYS A 1 235 ? 12.342 -5.881 -13.782 1.00 96.50 235 CYS A C 1
ATOM 1909 O O . CYS A 1 235 ? 12.949 -4.819 -13.627 1.00 96.50 235 CYS A O 1
ATOM 1911 N N . SER A 1 236 ? 12.212 -6.446 -14.986 1.00 97.25 236 SER A N 1
ATOM 1912 C CA . SER A 1 236 ? 12.704 -5.835 -16.222 1.00 97.25 236 SER A CA 1
ATOM 1913 C C . SER A 1 236 ? 11.984 -4.524 -16.530 1.00 97.25 236 SER A C 1
ATOM 1915 O O . SER A 1 236 ? 12.646 -3.541 -16.853 1.00 97.25 236 SER A O 1
ATOM 1917 N N . LEU A 1 237 ? 10.656 -4.472 -16.383 1.00 97.62 237 LEU A N 1
ATOM 1918 C CA . LEU A 1 237 ? 9.879 -3.257 -16.626 1.00 97.62 237 LEU A CA 1
ATOM 1919 C C . LEU A 1 237 ? 10.281 -2.144 -15.655 1.00 97.62 237 LEU A C 1
ATOM 1921 O O . LEU A 1 237 ? 10.514 -1.018 -16.093 1.00 97.62 237 LEU A O 1
ATOM 1925 N N . TYR A 1 238 ? 10.423 -2.461 -14.366 1.00 96.75 238 TYR A N 1
ATOM 1926 C CA . TYR A 1 238 ? 10.917 -1.521 -13.360 1.00 96.75 238 TYR A CA 1
ATOM 1927 C C . TYR A 1 238 ? 12.318 -1.008 -13.715 1.00 96.75 238 TYR A C 1
ATOM 1929 O O . TYR A 1 238 ? 12.549 0.199 -13.709 1.00 96.75 238 TYR A O 1
ATOM 1937 N N . GLY A 1 239 ? 13.232 -1.902 -14.104 1.00 95.94 239 GLY A N 1
ATOM 1938 C CA . GLY A 1 239 ? 14.608 -1.530 -14.432 1.00 95.94 239 GLY A CA 1
ATOM 1939 C C . GLY A 1 239 ? 14.726 -0.631 -15.654 1.00 95.94 239 GLY A C 1
ATOM 1940 O O . GLY A 1 239 ? 15.407 0.390 -15.604 1.00 95.94 239 GLY A O 1
ATOM 1941 N N . VAL A 1 240 ? 14.023 -0.964 -16.737 1.00 95.88 240 VAL A N 1
ATOM 1942 C CA . VAL A 1 240 ? 14.024 -0.136 -17.951 1.00 95.88 240 VAL A CA 1
ATOM 1943 C C . VAL A 1 240 ? 13.300 1.194 -17.708 1.00 95.88 240 VAL A C 1
ATOM 1945 O O . VAL A 1 240 ? 13.746 2.223 -18.211 1.00 95.88 240 VAL A O 1
ATOM 1948 N N . SER A 1 241 ? 12.241 1.213 -16.892 1.00 95.56 241 SER A N 1
ATOM 1949 C CA . SER A 1 241 ? 11.553 2.458 -16.517 1.00 95.56 241 SER A CA 1
ATOM 1950 C C . SER A 1 241 ? 12.438 3.368 -15.659 1.00 95.56 241 SER A C 1
ATOM 1952 O O . SER A 1 241 ? 12.505 4.563 -15.927 1.00 95.56 241 SER A O 1
ATOM 1954 N N . SER A 1 242 ? 13.176 2.820 -14.684 1.00 93.69 242 SER A N 1
ATOM 1955 C CA . SER A 1 242 ? 14.180 3.571 -13.909 1.00 93.69 242 SER A CA 1
ATOM 1956 C C . SER A 1 242 ? 15.259 4.148 -14.833 1.00 93.69 242 SER A C 1
ATOM 1958 O O . SER A 1 242 ? 15.529 5.348 -14.785 1.00 93.69 242 SER A O 1
ATOM 1960 N N . LEU A 1 243 ? 15.795 3.354 -15.769 1.00 92.62 243 LEU A N 1
ATOM 1961 C CA . LEU A 1 243 ? 16.758 3.848 -16.762 1.00 92.62 243 LEU A CA 1
ATOM 1962 C C . LEU A 1 243 ? 16.203 5.005 -17.604 1.00 92.62 243 LEU A C 1
ATOM 1964 O O . LEU A 1 243 ? 16.930 5.963 -17.858 1.00 92.62 243 LEU A O 1
ATOM 1968 N N . GLU A 1 244 ? 14.930 4.939 -18.010 1.00 93.69 244 GLU A N 1
ATOM 1969 C CA . GLU A 1 244 ? 14.269 6.009 -18.768 1.00 93.69 244 GLU A CA 1
ATOM 1970 C C . GLU A 1 244 ? 14.288 7.336 -17.998 1.00 93.69 244 GLU A C 1
ATOM 1972 O O . GLU A 1 244 ? 14.679 8.362 -18.559 1.00 93.69 244 GLU A O 1
ATOM 1977 N N . THR A 1 245 ? 13.998 7.299 -16.691 1.00 92.31 245 THR A N 1
ATOM 1978 C CA . THR A 1 245 ? 13.999 8.502 -15.842 1.00 92.31 245 THR A CA 1
ATOM 1979 C C . THR A 1 245 ? 15.380 9.147 -15.687 1.00 92.31 245 THR A C 1
ATOM 1981 O O . THR A 1 245 ? 15.469 10.361 -15.496 1.00 92.31 245 THR A O 1
ATOM 1984 N N . HIS A 1 246 ? 16.460 8.369 -15.833 1.00 91.00 246 HIS A N 1
ATOM 1985 C CA . HIS A 1 246 ? 17.846 8.841 -15.700 1.00 91.00 246 HIS A CA 1
ATOM 1986 C C . HIS A 1 246 ? 18.556 9.074 -17.041 1.00 91.00 246 HIS A C 1
ATOM 1988 O O . HIS A 1 246 ? 19.759 9.348 -17.051 1.00 91.00 246 HIS A O 1
ATOM 1994 N N . LEU A 1 247 ? 17.844 9.026 -18.177 1.00 91.00 247 LEU A N 1
ATOM 1995 C CA . LEU A 1 247 ? 18.440 9.177 -19.515 1.00 91.00 247 LEU A CA 1
ATOM 1996 C C . LEU A 1 247 ? 19.291 10.446 -19.661 1.00 91.00 247 LEU A C 1
ATOM 1998 O O . LEU A 1 247 ? 20.364 10.398 -20.258 1.00 91.00 247 LEU A O 1
ATOM 2002 N N . THR A 1 248 ? 18.856 11.571 -19.088 1.00 89.19 248 THR A N 1
ATOM 2003 C CA . THR A 1 248 ? 19.611 12.834 -19.135 1.00 89.19 248 THR A CA 1
ATOM 2004 C C . THR A 1 248 ? 20.971 12.709 -18.447 1.00 89.19 248 THR A C 1
ATOM 2006 O O . THR A 1 248 ? 21.982 13.140 -18.997 1.00 89.19 248 THR A O 1
ATOM 2009 N N . THR A 1 249 ? 21.018 12.090 -17.266 1.00 87.94 249 THR A N 1
ATOM 2010 C CA . THR A 1 249 ? 22.261 11.879 -16.509 1.00 87.94 249 THR A CA 1
ATOM 2011 C C . THR A 1 249 ? 23.167 10.865 -17.203 1.00 87.94 249 THR A C 1
ATOM 2013 O O . THR A 1 249 ? 24.377 11.069 -17.270 1.00 87.94 249 THR A O 1
ATOM 2016 N N . LEU A 1 250 ? 22.594 9.808 -17.786 1.00 89.00 250 LEU A N 1
ATOM 2017 C CA . LEU A 1 250 ? 23.341 8.823 -18.573 1.00 89.00 250 LEU A CA 1
ATOM 2018 C C . LEU A 1 250 ? 23.951 9.441 -19.837 1.00 89.00 250 LEU A C 1
ATOM 2020 O O . LEU A 1 250 ? 25.082 9.113 -20.191 1.00 89.00 250 LEU A O 1
ATOM 2024 N N . TYR A 1 251 ? 23.244 10.373 -20.480 1.00 88.81 251 TYR A N 1
ATOM 2025 C CA . TYR A 1 251 ? 23.763 11.129 -21.618 1.00 88.81 251 TYR A CA 1
ATOM 2026 C C . TYR A 1 251 ? 24.900 12.074 -21.204 1.00 88.81 251 TYR A C 1
ATOM 2028 O O . TYR A 1 251 ? 25.955 12.087 -21.832 1.00 88.81 251 TYR A O 1
ATOM 2036 N N . GLN A 1 252 ? 24.732 12.815 -20.102 1.00 86.12 252 GLN A N 1
ATOM 2037 C CA . GLN A 1 252 ? 25.789 13.670 -19.542 1.00 86.12 252 GLN A CA 1
ATOM 2038 C C . GLN A 1 252 ? 27.051 12.879 -19.170 1.00 86.12 252 GLN A C 1
ATOM 2040 O O . GLN A 1 252 ? 28.160 13.366 -19.369 1.00 86.12 252 GLN A O 1
ATOM 2045 N N . GLY A 1 253 ? 26.883 11.662 -18.645 1.00 85.81 253 GLY A N 1
ATOM 2046 C CA . GLY A 1 253 ? 27.982 10.761 -18.300 1.00 85.81 253 GLY A CA 1
ATOM 2047 C C . GLY A 1 253 ? 28.601 10.015 -19.487 1.00 85.81 253 GLY A C 1
ATOM 2048 O O . GLY A 1 253 ? 29.530 9.243 -19.274 1.00 85.81 253 GLY A O 1
ATOM 2049 N N . GLY A 1 254 ? 28.096 10.200 -20.713 1.00 88.12 254 GLY A N 1
ATOM 2050 C CA . GLY A 1 254 ? 28.586 9.505 -21.909 1.00 88.12 254 GLY A CA 1
ATOM 2051 C C . GLY A 1 254 ? 28.226 8.015 -21.983 1.00 88.12 254 GLY A C 1
ATOM 2052 O O . GLY A 1 254 ? 28.818 7.287 -22.774 1.00 88.12 254 GLY A O 1
ATOM 2053 N N . PHE A 1 255 ? 27.273 7.545 -21.170 1.00 86.38 255 PHE A N 1
ATOM 2054 C CA . PHE A 1 255 ? 26.759 6.168 -21.211 1.00 86.38 255 PHE A CA 1
ATOM 2055 C C . PHE A 1 255 ? 25.651 5.985 -22.256 1.00 86.38 255 PHE A C 1
ATOM 2057 O O . PHE A 1 255 ? 25.469 4.886 -22.774 1.00 86.38 255 PHE A O 1
ATOM 2064 N N . CYS A 1 256 ? 24.921 7.057 -22.576 1.00 87.62 256 CYS A N 1
ATOM 2065 C CA . CYS A 1 256 ? 24.041 7.132 -23.740 1.00 87.62 256 CYS A CA 1
ATOM 2066 C C . CYS A 1 256 ? 24.629 8.144 -24.722 1.00 87.62 256 CYS A C 1
ATOM 2068 O O . CYS A 1 256 ? 24.816 9.305 -24.372 1.00 87.62 256 CYS A O 1
ATOM 2070 N N . CYS A 1 257 ? 24.902 7.714 -25.947 1.00 85.06 257 CYS A N 1
ATOM 2071 C CA . CYS A 1 257 ? 25.607 8.520 -26.945 1.00 85.06 257 CYS A CA 1
ATOM 2072 C C . CYS A 1 257 ? 24.716 8.881 -28.135 1.00 85.06 257 CYS A C 1
ATOM 2074 O O . CY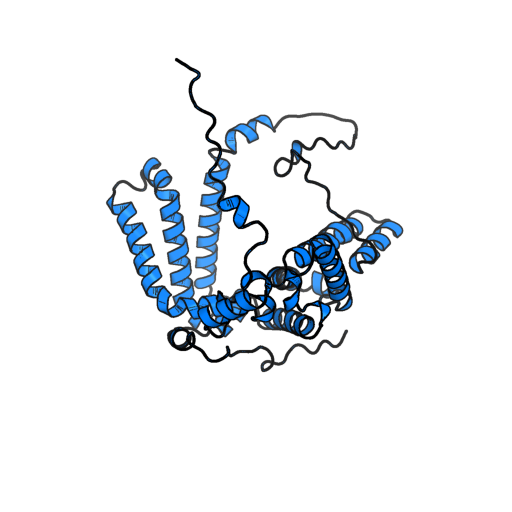S A 1 257 ? 25.093 9.714 -28.958 1.00 85.06 257 CYS A O 1
ATOM 2076 N N . SER A 1 258 ? 23.542 8.255 -28.262 1.00 85.69 258 SER A N 1
ATOM 2077 C CA . SER A 1 258 ? 22.675 8.431 -29.420 1.00 85.69 258 SER A CA 1
ATOM 2078 C C . SER A 1 258 ? 21.196 8.549 -29.057 1.00 85.69 258 SER A C 1
ATOM 2080 O O . SER A 1 258 ? 20.714 8.021 -28.055 1.00 85.69 258 SER A O 1
ATOM 2082 N N . VAL A 1 259 ? 20.429 9.179 -29.952 1.00 83.88 259 VAL A N 1
ATOM 2083 C CA . VAL A 1 259 ? 18.955 9.182 -29.897 1.00 83.88 259 VAL A CA 1
ATOM 2084 C C . VAL A 1 259 ? 18.395 7.753 -29.964 1.00 83.88 259 VAL A C 1
ATOM 2086 O O . VAL A 1 259 ? 17.296 7.489 -29.475 1.00 83.88 259 VAL A O 1
ATOM 2089 N N . ASN A 1 260 ? 19.143 6.818 -30.557 1.00 90.94 260 ASN A N 1
ATOM 2090 C CA . ASN A 1 260 ? 18.735 5.424 -30.657 1.00 90.94 260 ASN A CA 1
ATOM 2091 C C . ASN A 1 260 ? 18.710 4.729 -29.286 1.00 90.94 260 ASN A C 1
ATOM 2093 O O . ASN A 1 260 ? 17.823 3.915 -29.051 1.00 90.94 260 ASN A O 1
ATOM 2097 N N . ASP A 1 261 ? 19.593 5.107 -28.359 1.00 88.94 261 ASP A N 1
ATOM 2098 C CA . ASP A 1 261 ? 19.671 4.502 -27.021 1.00 88.94 261 ASP A CA 1
ATOM 2099 C C . ASP A 1 261 ? 18.377 4.766 -26.234 1.00 88.94 261 ASP A C 1
ATOM 2101 O O . ASP A 1 261 ? 17.728 3.843 -25.739 1.00 88.94 261 ASP A O 1
ATOM 2105 N N . ALA A 1 262 ? 17.915 6.022 -26.231 1.00 89.81 262 ALA A N 1
ATOM 2106 C CA . ALA A 1 262 ? 16.640 6.401 -25.621 1.00 89.81 262 ALA A CA 1
ATOM 2107 C C . ALA A 1 262 ? 15.434 5.731 -26.308 1.00 89.81 262 ALA A C 1
ATOM 2109 O O . ALA A 1 262 ? 14.460 5.360 -25.649 1.00 89.81 262 ALA A O 1
ATOM 2110 N N . ARG A 1 263 ? 15.485 5.552 -27.638 1.00 93.38 263 ARG A N 1
ATOM 2111 C CA . ARG A 1 263 ? 14.430 4.849 -28.389 1.00 93.38 263 ARG A CA 1
ATOM 2112 C C . ARG A 1 263 ? 14.348 3.374 -28.010 1.00 93.38 263 ARG A C 1
ATOM 2114 O O . ARG A 1 263 ? 13.236 2.875 -27.866 1.00 93.38 263 ARG A O 1
ATOM 2121 N N . ILE A 1 264 ? 15.483 2.698 -27.830 1.00 94.88 264 ILE A N 1
ATOM 2122 C CA . ILE A 1 264 ? 15.535 1.287 -27.422 1.00 94.88 264 ILE A CA 1
ATOM 2123 C C . ILE A 1 264 ? 14.935 1.113 -26.025 1.00 94.88 264 ILE A C 1
ATOM 2125 O O . ILE A 1 264 ? 14.078 0.251 -25.845 1.00 94.88 264 ILE A O 1
ATOM 2129 N N . VAL A 1 265 ? 15.318 1.961 -25.064 1.00 94.69 265 VAL A N 1
ATOM 2130 C CA . VAL A 1 265 ? 14.773 1.932 -23.694 1.00 94.69 265 VAL A CA 1
ATOM 2131 C C . VAL A 1 265 ? 13.248 2.070 -23.718 1.00 94.69 265 VAL A C 1
ATOM 2133 O O . VAL A 1 265 ? 12.532 1.226 -23.184 1.00 94.69 265 VAL A O 1
ATOM 2136 N N . ARG A 1 266 ? 12.722 3.080 -24.420 1.00 95.56 266 ARG A N 1
ATOM 2137 C CA . ARG A 1 266 ? 11.270 3.305 -24.515 1.00 95.56 266 ARG A CA 1
ATOM 2138 C C . ARG A 1 266 ? 10.538 2.191 -25.262 1.00 95.56 266 ARG A C 1
ATOM 2140 O O . ARG A 1 266 ? 9.436 1.819 -24.868 1.00 95.56 266 ARG A O 1
ATOM 2147 N N . ALA A 1 267 ? 11.140 1.635 -26.313 1.00 97.31 267 ALA A N 1
ATOM 2148 C CA . ALA A 1 267 ? 10.572 0.496 -27.029 1.00 97.31 267 ALA A CA 1
ATOM 2149 C C . ALA A 1 267 ? 10.487 -0.748 -26.133 1.00 97.31 267 ALA A C 1
ATOM 2151 O O . ALA A 1 267 ? 9.461 -1.423 -26.134 1.00 97.31 267 ALA A O 1
ATOM 2152 N N . ALA A 1 268 ? 11.514 -1.014 -25.321 1.00 97.62 268 ALA A N 1
ATOM 2153 C CA . ALA A 1 268 ? 11.510 -2.122 -24.372 1.00 97.62 268 ALA A CA 1
ATOM 2154 C C . ALA A 1 268 ? 10.400 -1.982 -23.314 1.00 97.62 268 ALA A C 1
ATOM 2156 O O . ALA A 1 268 ? 9.731 -2.970 -23.019 1.00 97.62 268 ALA A O 1
ATOM 2157 N N . ILE A 1 269 ? 10.136 -0.767 -22.809 1.00 97.94 269 ILE A N 1
ATOM 2158 C CA . ILE A 1 269 ? 8.993 -0.502 -21.910 1.00 97.94 269 ILE A CA 1
ATOM 2159 C C . ILE A 1 269 ? 7.677 -0.895 -22.586 1.00 97.94 269 ILE A C 1
ATOM 2161 O O . ILE A 1 269 ? 6.882 -1.629 -22.005 1.00 97.94 269 ILE A O 1
ATOM 2165 N N . LEU A 1 270 ? 7.450 -0.443 -23.824 1.00 98.06 270 LEU A N 1
ATOM 2166 C CA . LEU A 1 270 ? 6.218 -0.751 -24.558 1.00 98.06 270 LEU A CA 1
ATOM 2167 C C . LEU A 1 270 ? 6.052 -2.256 -24.802 1.00 98.06 270 LEU A C 1
ATOM 2169 O O . LEU A 1 270 ? 4.957 -2.782 -24.609 1.00 98.06 270 LEU A O 1
ATOM 2173 N N . THR A 1 271 ? 7.128 -2.954 -25.172 1.00 98.25 271 THR A N 1
ATOM 2174 C CA . THR A 1 271 ? 7.118 -4.413 -25.346 1.00 98.25 271 THR A CA 1
ATOM 2175 C C . THR A 1 271 ? 6.754 -5.127 -24.045 1.00 98.25 271 THR A C 1
ATOM 2177 O O . THR A 1 271 ? 5.835 -5.943 -24.037 1.00 98.25 271 THR A O 1
ATOM 2180 N N . LEU A 1 272 ? 7.397 -4.773 -22.929 1.00 98.00 272 LEU A N 1
ATOM 2181 C CA . LEU A 1 272 ? 7.120 -5.379 -21.623 1.00 98.00 272 LEU A CA 1
ATOM 2182 C C . LEU A 1 272 ? 5.688 -5.099 -21.148 1.00 98.00 272 LEU A C 1
ATOM 2184 O O . LEU A 1 272 ? 5.026 -6.000 -20.639 1.00 98.00 272 LEU A O 1
ATOM 2188 N N . CYS A 1 273 ? 5.165 -3.890 -21.374 1.00 98.00 273 CYS A N 1
ATOM 2189 C CA . CYS A 1 273 ? 3.763 -3.566 -21.103 1.00 98.00 273 CYS A CA 1
ATOM 2190 C C . CYS A 1 273 ? 2.799 -4.433 -21.929 1.00 98.00 273 CYS A C 1
ATOM 2192 O O . CYS A 1 273 ? 1.792 -4.903 -21.401 1.00 98.00 273 CYS A O 1
ATOM 2194 N N . CYS A 1 274 ? 3.100 -4.679 -23.208 1.00 97.56 274 CYS A N 1
ATOM 2195 C CA . CYS A 1 274 ? 2.310 -5.580 -24.049 1.00 97.56 274 CYS A CA 1
ATOM 2196 C C . CYS A 1 274 ? 2.344 -7.027 -23.534 1.00 97.56 274 CYS A C 1
ATOM 2198 O O . CYS A 1 274 ? 1.303 -7.681 -23.505 1.00 97.56 274 CYS A O 1
ATOM 2200 N N . GLU A 1 275 ? 3.505 -7.512 -23.092 1.00 96.69 275 GLU A N 1
ATOM 2201 C CA . GLU A 1 275 ? 3.661 -8.861 -22.535 1.00 96.69 275 GLU A CA 1
ATOM 2202 C C . GLU A 1 275 ? 2.985 -9.043 -21.169 1.00 96.69 275 GLU A C 1
ATOM 2204 O O . GLU A 1 275 ? 2.526 -10.141 -20.859 1.00 96.69 275 GLU A O 1
ATOM 2209 N N . LEU A 1 276 ? 2.931 -7.988 -20.351 1.00 97.25 276 LEU A N 1
ATOM 2210 C CA . LEU A 1 276 ? 2.307 -7.993 -19.023 1.00 97.25 276 LEU A CA 1
ATOM 2211 C C . LEU A 1 276 ? 0.806 -7.690 -19.059 1.00 97.25 276 LEU A C 1
ATOM 2213 O O . LEU A 1 276 ? 0.115 -7.916 -18.070 1.00 97.25 276 LEU A O 1
ATOM 2217 N N . LYS A 1 277 ? 0.273 -7.208 -20.188 1.00 96.75 277 LYS A N 1
ATOM 2218 C CA . LYS A 1 277 ? -1.139 -6.817 -20.332 1.00 96.75 277 LYS A CA 1
ATOM 2219 C C . LYS A 1 277 ? -2.114 -7.906 -19.873 1.00 96.75 277 LYS A C 1
ATOM 2221 O O . LYS A 1 277 ? -3.100 -7.597 -19.211 1.00 96.75 277 LYS A O 1
ATOM 2226 N N . ASN A 1 278 ? -1.845 -9.160 -20.232 1.00 96.06 278 ASN A N 1
ATOM 2227 C CA . ASN A 1 278 ? -2.704 -10.298 -19.887 1.00 96.06 278 ASN A CA 1
ATOM 2228 C C . ASN A 1 278 ? -2.584 -10.717 -18.412 1.00 96.06 278 ASN A C 1
ATOM 2230 O O . ASN A 1 278 ? -3.506 -11.316 -17.874 1.00 96.06 278 ASN A O 1
ATOM 2234 N N . GLU A 1 279 ? -1.483 -10.350 -17.756 1.00 96.81 279 GLU A N 1
ATOM 2235 C CA . GLU A 1 279 ? -1.196 -10.648 -16.349 1.00 96.81 279 GLU A CA 1
ATOM 2236 C C . GLU A 1 279 ? -1.707 -9.550 -15.404 1.00 96.81 279 GLU A C 1
ATOM 2238 O O . GLU A 1 279 ? -1.859 -9.771 -14.205 1.00 96.81 279 GLU A O 1
ATOM 2243 N N . ALA A 1 280 ? -1.970 -8.352 -15.937 1.00 96.25 280 ALA A N 1
ATOM 2244 C CA . ALA A 1 280 ? -2.201 -7.138 -15.159 1.00 96.25 280 ALA A CA 1
ATOM 2245 C C . ALA A 1 280 ? -3.333 -7.273 -14.130 1.00 96.25 280 ALA A C 1
ATOM 2247 O O . ALA A 1 280 ? -3.174 -6.834 -12.995 1.00 96.25 280 ALA A O 1
ATOM 2248 N N . VAL A 1 281 ? -4.457 -7.899 -14.499 1.00 95.44 281 VAL A N 1
ATOM 2249 C CA . VAL A 1 281 ? -5.594 -8.065 -13.577 1.00 95.44 281 VAL A CA 1
ATOM 2250 C C . VAL A 1 281 ? -5.244 -9.030 -12.445 1.00 95.44 281 VAL A C 1
ATOM 2252 O O . VAL A 1 281 ? -5.474 -8.688 -11.294 1.00 95.44 281 VAL A O 1
ATOM 2255 N N . ALA A 1 282 ? -4.614 -10.171 -12.737 1.00 95.12 282 ALA A N 1
ATOM 2256 C CA . ALA A 1 282 ? -4.202 -11.129 -11.708 1.00 95.12 282 ALA A CA 1
ATOM 2257 C C . ALA A 1 282 ? -3.114 -10.569 -10.773 1.00 95.12 282 ALA A C 1
ATOM 2259 O O . ALA A 1 282 ? -3.121 -10.844 -9.576 1.00 95.12 282 ALA A O 1
ATOM 2260 N N . LEU A 1 283 ? -2.198 -9.748 -11.301 1.00 96.19 283 LEU A N 1
ATOM 2261 C CA . LEU A 1 283 ? -1.189 -9.047 -10.500 1.00 96.19 283 LEU A CA 1
ATOM 2262 C C . LEU A 1 283 ? -1.823 -8.043 -9.534 1.00 96.19 283 LEU A C 1
ATOM 2264 O O . LEU A 1 283 ? -1.397 -7.944 -8.386 1.00 96.19 283 LEU A O 1
ATOM 2268 N N . VAL A 1 284 ? -2.843 -7.310 -9.987 1.00 95.00 284 VAL A N 1
ATOM 2269 C CA . VAL A 1 284 ? -3.604 -6.393 -9.128 1.00 95.00 284 VAL A CA 1
ATOM 2270 C C . VAL A 1 284 ? -4.434 -7.171 -8.112 1.00 95.00 284 VAL A C 1
ATOM 2272 O O . VAL A 1 284 ? -4.416 -6.82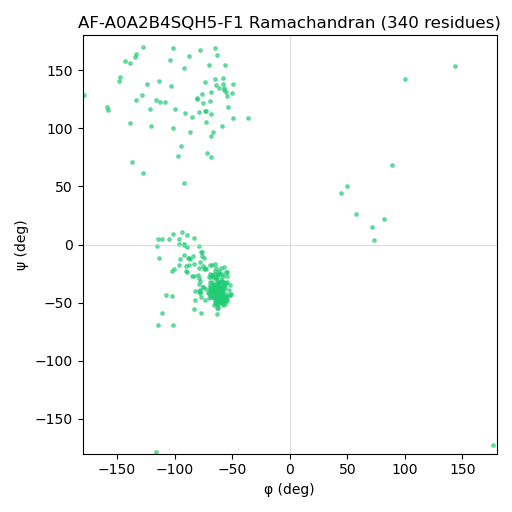1 -6.938 1.00 95.00 284 VAL A O 1
ATOM 2275 N N . ASP A 1 285 ? -5.102 -8.245 -8.533 1.00 93.75 285 ASP A N 1
ATOM 2276 C CA . ASP A 1 285 ? -5.908 -9.113 -7.669 1.00 93.75 285 ASP A CA 1
ATOM 2277 C C . ASP A 1 285 ? -5.073 -9.709 -6.514 1.00 93.75 285 ASP A C 1
ATOM 2279 O O . ASP A 1 285 ? -5.571 -9.819 -5.396 1.00 93.75 285 ASP A O 1
ATOM 2283 N N . ALA A 1 286 ? -3.787 -10.018 -6.735 1.00 93.69 286 ALA A N 1
ATOM 2284 C CA . ALA A 1 286 ? -2.873 -10.487 -5.684 1.00 93.69 286 ALA A CA 1
ATOM 2285 C C . ALA A 1 286 ? -2.612 -9.452 -4.572 1.00 93.69 286 ALA A C 1
ATOM 2287 O O . ALA A 1 286 ? -2.359 -9.831 -3.428 1.00 93.69 286 ALA A O 1
ATOM 2288 N N . LEU A 1 287 ? -2.696 -8.157 -4.891 1.00 92.31 287 LEU A N 1
ATOM 2289 C CA . LEU A 1 287 ? -2.464 -7.048 -3.957 1.00 92.31 287 LEU A CA 1
ATOM 2290 C C . LEU A 1 287 ? -3.766 -6.431 -3.427 1.00 92.31 287 LEU A C 1
ATOM 2292 O O . LEU A 1 287 ? -3.761 -5.739 -2.407 1.00 92.31 287 LEU A O 1
ATOM 2296 N N . ALA A 1 288 ? -4.876 -6.629 -4.137 1.00 91.81 288 ALA A N 1
ATOM 2297 C CA . ALA A 1 288 ? -6.141 -5.985 -3.840 1.00 91.81 288 ALA A CA 1
ATOM 2298 C C . ALA A 1 288 ? -6.724 -6.503 -2.513 1.00 91.81 288 ALA A C 1
ATOM 2300 O O . ALA A 1 288 ? -6.835 -7.715 -2.306 1.00 91.81 288 ALA A O 1
ATOM 2301 N N . PRO A 1 289 ? -7.144 -5.607 -1.603 1.00 92.56 289 PRO A N 1
ATOM 2302 C CA . PRO A 1 289 ? -7.909 -6.020 -0.444 1.00 92.56 289 PRO A CA 1
ATOM 2303 C C . PRO A 1 289 ? -9.379 -6.270 -0.851 1.00 92.56 289 PRO A C 1
ATOM 2305 O O . PRO A 1 289 ? -9.806 -5.853 -1.931 1.00 92.56 289 PRO A O 1
ATOM 2308 N N . PRO A 1 290 ? -10.194 -6.905 0.009 1.00 92.44 290 PRO A N 1
ATOM 2309 C CA . PRO A 1 290 ? -11.627 -7.076 -0.231 1.00 92.44 290 PRO A CA 1
ATOM 2310 C C . PRO A 1 290 ? -12.356 -5.745 -0.466 1.00 92.44 290 PRO A C 1
ATOM 2312 O O . PRO A 1 290 ? -11.953 -4.713 0.069 1.00 92.44 290 PRO A O 1
ATOM 2315 N N . ASP A 1 291 ? -13.483 -5.770 -1.185 1.00 93.50 291 ASP A N 1
ATOM 2316 C CA . ASP A 1 291 ? -14.227 -4.553 -1.563 1.00 93.50 291 ASP A CA 1
ATOM 2317 C C . ASP A 1 291 ? -14.659 -3.692 -0.362 1.00 93.50 291 ASP A C 1
ATOM 2319 O O . ASP A 1 291 ? -14.654 -2.467 -0.458 1.00 93.50 291 ASP A O 1
ATOM 2323 N N . PHE A 1 292 ? -14.960 -4.307 0.787 1.00 93.44 292 PHE A N 1
ATOM 2324 C CA . PHE A 1 292 ? -15.237 -3.604 2.049 1.00 93.44 292 PHE A CA 1
ATOM 2325 C C . PHE A 1 292 ? -14.064 -2.703 2.500 1.00 93.44 292 PHE A C 1
ATOM 2327 O O . PHE A 1 292 ? -14.248 -1.582 2.987 1.00 93.44 292 PHE A O 1
ATOM 2334 N N . ILE A 1 293 ? -12.836 -3.181 2.297 1.00 95.19 293 ILE A N 1
ATOM 2335 C CA . ILE A 1 293 ? -11.601 -2.477 2.645 1.00 95.19 293 ILE A CA 1
ATOM 2336 C C . ILE A 1 293 ? -11.235 -1.479 1.550 1.00 95.19 293 ILE A C 1
ATOM 2338 O O . ILE A 1 293 ? -10.998 -0.311 1.852 1.00 95.19 293 ILE A O 1
ATOM 2342 N N . LEU A 1 294 ? -11.262 -1.903 0.283 1.00 93.75 294 LEU A N 1
ATOM 2343 C CA . LEU A 1 294 ? -10.930 -1.043 -0.851 1.00 93.75 294 LEU A CA 1
ATOM 2344 C C . LEU A 1 294 ? -11.892 0.148 -0.971 1.00 93.75 294 LEU A C 1
ATOM 2346 O O . LEU A 1 294 ? -11.464 1.254 -1.295 1.00 93.75 294 LEU A O 1
ATOM 2350 N N . ASN A 1 295 ? -13.187 -0.088 -0.725 1.00 93.12 295 ASN A N 1
ATOM 2351 C CA . ASN A 1 295 ? -14.274 0.894 -0.744 1.00 93.12 295 ASN A CA 1
ATOM 2352 C C . ASN A 1 295 ? -14.219 1.836 -1.962 1.00 93.12 295 ASN A C 1
ATOM 2354 O O . ASN A 1 295 ? -14.360 3.056 -1.855 1.00 93.12 295 ASN A O 1
ATOM 2358 N N . SER A 1 296 ? -13.975 1.252 -3.139 1.00 93.69 296 SER A N 1
ATOM 2359 C CA . SER A 1 296 ? -13.821 1.967 -4.405 1.00 93.69 296 SER A CA 1
ATOM 2360 C C . SER A 1 296 ? -14.862 1.487 -5.415 1.00 93.69 296 SER A C 1
ATOM 2362 O O . SER A 1 296 ? -14.799 0.334 -5.841 1.00 93.69 296 SER A O 1
ATOM 2364 N N . PRO A 1 297 ? -15.784 2.355 -5.876 1.00 93.38 297 PRO A N 1
ATOM 2365 C CA . PRO A 1 297 ? -16.756 1.980 -6.903 1.00 93.38 297 PRO A CA 1
ATOM 2366 C C . PRO A 1 297 ? -16.101 1.525 -8.217 1.00 93.38 297 PRO A C 1
ATOM 2368 O O . PRO A 1 297 ? -16.566 0.584 -8.858 1.00 93.38 297 PRO A O 1
ATOM 2371 N N . ILE A 1 298 ? -15.002 2.177 -8.613 1.00 94.88 298 ILE A N 1
ATOM 2372 C CA . ILE A 1 298 ? -14.279 1.877 -9.859 1.00 94.88 298 ILE A CA 1
ATOM 2373 C C . ILE A 1 298 ? -13.407 0.628 -9.696 1.00 94.88 298 ILE A C 1
ATOM 2375 O O . ILE A 1 298 ? -13.331 -0.182 -10.613 1.00 94.88 298 ILE A O 1
ATOM 2379 N N . GLY A 1 299 ? -12.766 0.474 -8.534 1.00 94.12 299 GLY A N 1
ATOM 2380 C CA . GLY A 1 299 ? -11.880 -0.651 -8.228 1.00 94.12 299 GLY A CA 1
ATOM 2381 C C . GLY A 1 299 ? -12.597 -1.914 -7.752 1.00 94.12 299 GLY A C 1
ATOM 2382 O O . GLY A 1 299 ? -11.929 -2.853 -7.342 1.00 94.12 299 GLY A O 1
ATOM 2383 N N . HIS A 1 300 ? -13.931 -1.938 -7.768 1.00 94.69 300 HIS A N 1
ATOM 2384 C CA . HIS A 1 300 ? -14.702 -3.059 -7.243 1.00 94.69 300 HIS A CA 1
ATOM 2385 C C . HIS A 1 300 ? -14.392 -4.354 -8.003 1.00 94.69 300 HIS A C 1
ATOM 2387 O O . HIS A 1 300 ? -14.425 -4.405 -9.238 1.00 94.69 300 HIS A O 1
ATOM 2393 N N . SER A 1 301 ? -14.197 -5.434 -7.252 1.00 93.94 301 SER A N 1
ATOM 2394 C CA . SER A 1 301 ? -13.840 -6.756 -7.770 1.00 93.94 301 SER A CA 1
ATOM 2395 C C . SER A 1 301 ? -14.820 -7.358 -8.793 1.00 93.94 301 SER A C 1
ATOM 2397 O O . SER A 1 301 ? -14.429 -8.238 -9.566 1.00 93.94 301 SER A O 1
ATOM 2399 N N . ASN A 1 302 ? -16.069 -6.875 -8.844 1.00 93.38 302 ASN A N 1
ATOM 2400 C CA . ASN A 1 302 ? -17.088 -7.318 -9.797 1.00 93.38 302 ASN A CA 1
ATOM 2401 C C . ASN A 1 302 ? -16.864 -6.783 -11.222 1.00 93.38 302 ASN A C 1
ATOM 2403 O O . ASN A 1 302 ? -17.547 -7.222 -12.142 1.00 93.38 302 ASN A O 1
ATOM 2407 N N . GLY A 1 303 ? -15.957 -5.820 -11.425 1.00 93.50 303 GLY A N 1
ATOM 2408 C CA . GLY A 1 303 ? -15.631 -5.270 -12.743 1.00 93.50 303 GLY A CA 1
ATOM 2409 C C . GLY A 1 303 ? -16.675 -4.345 -13.372 1.00 93.50 303 GLY A C 1
ATOM 2410 O O . GLY A 1 303 ? -16.494 -3.899 -14.505 1.00 93.50 303 GLY A O 1
ATOM 2411 N N . LYS A 1 304 ? -17.771 -4.033 -12.679 1.00 95.44 304 LYS A N 1
ATOM 2412 C CA . LYS A 1 304 ? -18.889 -3.225 -13.189 1.00 95.44 304 LYS A CA 1
ATOM 2413 C C . LYS A 1 304 ? -18.710 -1.739 -12.873 1.00 95.44 304 LYS A C 1
ATOM 2415 O O . LYS A 1 304 ? -19.594 -1.093 -12.312 1.00 95.44 304 LYS A O 1
ATOM 2420 N N . ALA A 1 305 ? -17.556 -1.184 -13.247 1.00 94.12 305 ALA A N 1
ATOM 2421 C CA . ALA A 1 305 ? -17.119 0.153 -12.833 1.00 94.12 305 ALA A CA 1
ATOM 2422 C C . ALA A 1 305 ? -18.165 1.258 -13.086 1.00 94.12 305 ALA A C 1
ATOM 2424 O O . ALA A 1 305 ? -18.411 2.083 -12.208 1.00 94.12 305 ALA A O 1
ATOM 2425 N N . HIS A 1 306 ? -18.819 1.260 -14.253 1.00 94.50 306 HIS A N 1
ATOM 2426 C CA . HIS A 1 306 ? -19.844 2.257 -14.583 1.00 94.50 306 HIS A CA 1
ATOM 2427 C C . HIS A 1 306 ? -21.100 2.139 -13.709 1.00 94.50 306 HIS A C 1
ATOM 2429 O O . HIS A 1 306 ? -21.591 3.157 -13.224 1.00 94.50 306 HIS A O 1
ATOM 2435 N N . GLU A 1 307 ? -21.605 0.921 -13.489 1.00 95.81 307 GLU A N 1
ATOM 2436 C CA . GLU A 1 307 ? -22.789 0.674 -12.652 1.00 95.81 307 GLU A CA 1
ATOM 2437 C C . GLU A 1 307 ? -22.513 1.084 -11.202 1.00 95.81 307 GLU A C 1
ATOM 2439 O O . GLU A 1 307 ? -23.292 1.829 -10.606 1.00 95.81 307 GLU A O 1
ATOM 2444 N N . ASN A 1 308 ? -21.363 0.670 -10.665 1.00 95.06 308 ASN A N 1
ATOM 2445 C CA . ASN A 1 308 ? -20.951 0.989 -9.301 1.00 95.06 308 ASN A CA 1
ATOM 2446 C C . ASN A 1 308 ? -20.742 2.498 -9.114 1.00 95.06 308 ASN A C 1
ATOM 2448 O O . ASN A 1 308 ? -21.206 3.071 -8.129 1.00 95.06 308 ASN A O 1
ATOM 2452 N N . LEU A 1 309 ? -20.067 3.162 -10.061 1.00 94.44 309 LEU A N 1
ATOM 2453 C CA . LEU A 1 309 ? -19.843 4.607 -10.008 1.00 94.44 309 LEU A CA 1
ATOM 2454 C C . LEU A 1 309 ? -21.166 5.372 -10.083 1.00 94.44 309 LEU A C 1
ATOM 2456 O O . LEU A 1 309 ? -21.383 6.300 -9.307 1.00 94.44 309 LEU A O 1
ATOM 2460 N N . HIS A 1 310 ? -22.066 4.967 -10.979 1.00 93.75 310 HIS A N 1
ATOM 2461 C CA . HIS A 1 310 ? -23.393 5.559 -11.071 1.00 93.75 310 HIS A CA 1
ATOM 2462 C C . HIS A 1 310 ? -24.175 5.379 -9.762 1.00 93.75 310 HIS A C 1
ATOM 2464 O O . HIS A 1 310 ? -24.734 6.348 -9.251 1.00 93.75 310 HIS A O 1
ATOM 2470 N N . ALA A 1 311 ? -24.167 4.180 -9.172 1.00 92.31 311 ALA A N 1
ATOM 2471 C CA . ALA A 1 311 ? -24.802 3.922 -7.881 1.00 92.31 311 ALA A CA 1
ATOM 2472 C C . ALA A 1 311 ? -24.221 4.808 -6.763 1.00 92.31 311 ALA A C 1
ATOM 2474 O O . ALA A 1 311 ? -24.983 5.409 -6.005 1.00 92.31 311 ALA A O 1
ATOM 2475 N N . ALA A 1 312 ? -22.894 4.963 -6.706 1.00 90.94 312 ALA A N 1
ATOM 2476 C CA . ALA A 1 312 ? -22.217 5.817 -5.731 1.00 90.94 312 ALA A CA 1
ATOM 2477 C C . ALA A 1 312 ? -22.558 7.308 -5.906 1.00 90.94 312 ALA A C 1
ATOM 2479 O O . ALA A 1 312 ? -22.809 8.007 -4.927 1.00 90.94 312 ALA A O 1
ATOM 2480 N N . ILE A 1 313 ? -22.632 7.805 -7.147 1.00 90.31 313 ILE A N 1
ATOM 2481 C CA . ILE A 1 313 ? -23.072 9.181 -7.429 1.00 90.31 313 ILE A CA 1
ATOM 2482 C C . ILE A 1 313 ? -24.529 9.370 -6.989 1.00 90.31 313 ILE A C 1
ATOM 2484 O O . ILE A 1 313 ? -24.867 10.384 -6.383 1.00 90.31 313 ILE A O 1
ATOM 2488 N N . MET A 1 314 ? -25.391 8.390 -7.253 1.00 90.56 314 MET A N 1
ATOM 2489 C CA . MET A 1 314 ? -26.821 8.482 -6.955 1.00 90.56 314 MET A CA 1
ATOM 2490 C C . MET A 1 314 ? -27.170 8.294 -5.473 1.00 90.56 314 MET A C 1
ATOM 2492 O O . MET A 1 314 ? -28.314 8.563 -5.103 1.00 90.56 314 MET A O 1
ATOM 2496 N N . GLN A 1 315 ? -26.220 7.878 -4.625 1.00 86.88 315 GLN A N 1
ATOM 2497 C CA . GLN A 1 315 ? -26.423 7.786 -3.174 1.00 86.88 315 GLN A CA 1
ATOM 2498 C C . GLN A 1 315 ? -26.675 9.144 -2.514 1.00 86.88 315 GLN A C 1
ATOM 2500 O O . GLN A 1 315 ? -27.352 9.184 -1.487 1.00 86.88 315 GLN A O 1
ATOM 2505 N N . LYS A 1 316 ? -26.142 10.241 -3.068 1.00 84.44 316 LYS A N 1
ATOM 2506 C CA . LYS A 1 316 ? -26.364 11.590 -2.532 1.00 84.44 316 LYS A CA 1
ATOM 2507 C C . LYS A 1 316 ? -27.589 12.215 -3.199 1.00 84.44 316 LYS A C 1
ATOM 2509 O O . LYS A 1 316 ? -27.528 12.488 -4.401 1.00 84.44 316 LYS A O 1
ATOM 2514 N N . PRO A 1 317 ? -28.695 12.458 -2.473 1.00 82.69 317 PRO A N 1
ATOM 2515 C CA . PRO A 1 317 ? -29.869 13.106 -3.049 1.00 82.69 317 PRO A CA 1
ATOM 2516 C C . PRO A 1 317 ? -29.538 14.479 -3.645 1.00 82.69 317 PRO A C 1
ATOM 2518 O O . PRO A 1 317 ? -30.053 14.811 -4.710 1.00 82.69 317 PRO A O 1
ATOM 2521 N N . GLU A 1 318 ? -28.598 15.217 -3.039 1.00 84.75 318 GLU A N 1
ATOM 2522 C CA . GLU A 1 318 ? -28.178 16.546 -3.496 1.00 84.75 318 GLU A CA 1
ATOM 2523 C C . GLU A 1 318 ? -27.580 16.524 -4.910 1.00 84.75 318 GLU A C 1
ATOM 2525 O O . GLU A 1 318 ? -27.652 17.520 -5.625 1.00 84.75 318 GLU A O 1
ATOM 2530 N N . ASN A 1 319 ? -27.039 15.384 -5.360 1.00 86.62 319 ASN A N 1
ATOM 2531 C CA . ASN A 1 319 ? -26.509 15.242 -6.719 1.00 86.62 319 ASN A CA 1
ATOM 2532 C C . ASN A 1 319 ? -27.610 15.258 -7.793 1.00 86.62 319 ASN A C 1
ATOM 2534 O O . ASN A 1 319 ? -27.314 15.464 -8.969 1.00 86.62 319 ASN A O 1
ATOM 2538 N N . LYS A 1 320 ? -28.872 15.027 -7.411 1.00 87.25 320 LYS A N 1
ATOM 2539 C CA . LYS A 1 320 ? -30.039 15.122 -8.305 1.00 87.25 320 LYS A CA 1
ATOM 2540 C C . LYS A 1 320 ? -30.671 16.511 -8.287 1.00 87.25 320 LYS A C 1
ATOM 2542 O O . LYS A 1 320 ? -31.560 16.793 -9.089 1.00 87.25 320 LYS A O 1
ATOM 2547 N N . GLU A 1 321 ? -30.230 17.369 -7.377 1.00 89.12 321 GLU A N 1
ATOM 2548 C CA . GLU A 1 321 ? -30.785 18.693 -7.168 1.00 89.12 321 GLU A CA 1
ATOM 2549 C C . GLU A 1 321 ? -29.880 19.768 -7.764 1.00 89.12 321 GLU A C 1
ATOM 2551 O O . GLU A 1 321 ? -28.688 19.585 -8.017 1.00 89.12 321 GLU A O 1
ATOM 2556 N N . ARG A 1 322 ? -30.463 20.938 -8.023 1.00 87.00 322 ARG A N 1
ATOM 2557 C CA . ARG A 1 322 ? -29.680 22.085 -8.462 1.00 87.00 322 ARG A CA 1
ATOM 2558 C C . ARG A 1 322 ? -29.030 22.724 -7.236 1.00 87.00 322 ARG A C 1
ATOM 2560 O O . ARG A 1 322 ? -29.737 23.127 -6.319 1.00 87.00 322 ARG A O 1
ATOM 2567 N N . ILE A 1 323 ? -27.707 22.879 -7.263 1.00 88.25 323 ILE A N 1
ATOM 2568 C CA . ILE A 1 323 ? -26.941 23.574 -6.216 1.00 88.25 323 ILE A CA 1
ATOM 2569 C C . ILE A 1 323 ? -27.564 24.936 -5.877 1.00 88.25 323 ILE A C 1
ATOM 2571 O O . ILE A 1 323 ? -27.972 25.674 -6.775 1.00 88.25 323 ILE A O 1
ATOM 2575 N N . SER A 1 324 ? -27.631 25.289 -4.593 1.00 88.56 324 SER A N 1
ATOM 2576 C CA . SER A 1 324 ? -28.360 26.474 -4.107 1.00 88.56 324 SER A CA 1
ATOM 2577 C C . SER A 1 324 ? -27.889 27.792 -4.740 1.00 88.56 324 SER A C 1
ATOM 2579 O O . SER A 1 324 ? -28.705 28.654 -5.068 1.00 88.56 324 SER A O 1
ATOM 2581 N N . TRP A 1 325 ? -26.589 27.912 -5.000 1.00 88.31 325 TRP A N 1
ATOM 2582 C CA . TRP A 1 325 ? -25.924 29.107 -5.528 1.00 88.31 325 TRP A CA 1
ATOM 2583 C C . TRP A 1 325 ? -25.786 29.132 -7.060 1.00 88.31 325 TRP A C 1
ATOM 2585 O O . TRP A 1 325 ? -25.121 30.006 -7.609 1.00 88.31 325 TRP A O 1
ATOM 2595 N N . TRP A 1 326 ? -26.442 28.236 -7.809 1.00 88.62 326 TRP A N 1
ATOM 2596 C CA . TRP A 1 326 ? -26.301 28.174 -9.278 1.00 88.62 326 TRP A CA 1
ATOM 2597 C C . TRP A 1 326 ? -26.594 29.504 -10.002 1.00 88.62 326 TRP A C 1
ATOM 2599 O O . TRP A 1 326 ? -26.114 29.737 -11.114 1.00 88.62 326 TRP A O 1
ATOM 2609 N N . LYS A 1 327 ? -27.433 30.364 -9.403 1.00 88.56 327 LYS A N 1
ATOM 2610 C CA . LYS A 1 327 ? -27.796 31.677 -9.954 1.00 88.56 327 LYS A CA 1
ATOM 2611 C C . LYS A 1 327 ? -26.626 32.659 -9.911 1.00 88.56 327 LYS A C 1
ATOM 2613 O O . LYS A 1 327 ? -26.561 33.531 -10.772 1.00 88.56 327 LYS A O 1
ATOM 2618 N N . GLU A 1 328 ? -25.707 32.507 -8.963 1.00 87.19 328 GLU A N 1
ATOM 2619 C CA . GLU A 1 328 ? -24.515 33.352 -8.832 1.00 87.19 328 GLU A CA 1
ATOM 2620 C C . GLU A 1 328 ? -23.569 33.142 -10.019 1.00 87.19 328 GLU A C 1
ATOM 2622 O O . GLU A 1 328 ? -23.069 34.108 -10.582 1.00 87.19 328 GLU A O 1
ATOM 2627 N N . CYS A 1 329 ? -23.447 31.910 -10.523 1.00 81.38 329 CYS A N 1
ATOM 2628 C CA . CYS A 1 329 ? -22.660 31.601 -11.725 1.00 81.38 329 CYS A CA 1
ATOM 2629 C C . CYS A 1 329 ? -23.195 32.236 -13.014 1.00 81.38 329 CYS A C 1
ATOM 2631 O O . CYS A 1 329 ? -22.494 32.263 -14.023 1.00 81.38 329 CYS A O 1
ATOM 2633 N N . ARG A 1 330 ? -24.450 32.700 -13.017 1.00 81.50 330 ARG A N 1
ATOM 2634 C CA . ARG A 1 330 ? -25.044 33.402 -14.163 1.00 81.50 330 ARG A CA 1
ATOM 2635 C C . ARG A 1 330 ? -24.799 34.903 -14.127 1.00 81.50 330 ARG A C 1
ATOM 2637 O O . ARG A 1 330 ? -25.081 35.570 -15.121 1.00 81.50 330 ARG A O 1
ATOM 2644 N N . GLN A 1 331 ? -24.316 35.438 -13.008 1.00 78.38 331 GLN A N 1
ATOM 2645 C CA . GLN A 1 331 ? -23.918 36.833 -12.940 1.00 78.38 331 GLN A CA 1
ATOM 2646 C C . GLN A 1 331 ? -22.600 36.972 -13.704 1.00 78.38 331 GLN A C 1
ATOM 2648 O O . GLN A 1 331 ? -21.587 36.383 -13.331 1.00 78.38 331 GLN A O 1
ATOM 2653 N N . LEU A 1 332 ? -22.623 37.714 -14.816 1.00 68.75 332 LEU A N 1
ATOM 2654 C CA . LEU A 1 332 ? -21.397 38.058 -15.532 1.00 68.75 332 LEU A CA 1
ATOM 2655 C C . LEU A 1 332 ? -20.460 38.780 -14.552 1.00 68.75 332 LEU A C 1
ATOM 2657 O O . LEU A 1 332 ? -20.922 39.689 -13.854 1.00 68.75 332 LEU A O 1
ATOM 2661 N N . PRO A 1 333 ? -19.168 38.410 -14.479 1.00 72.19 333 PRO A N 1
ATOM 2662 C CA . PRO A 1 333 ? -18.232 39.131 -13.635 1.00 72.19 333 PRO A CA 1
ATOM 2663 C C . PRO A 1 333 ? -18.263 40.608 -14.030 1.00 72.19 333 PRO A C 1
ATOM 2665 O O . PRO A 1 333 ? -18.183 40.941 -15.215 1.00 72.19 333 PRO A O 1
ATOM 2668 N N . SER A 1 334 ? -18.393 41.503 -13.046 1.00 70.19 334 SER A N 1
ATOM 2669 C CA . SER A 1 334 ? -18.260 42.933 -13.315 1.00 70.19 334 SER A CA 1
ATOM 2670 C C . SER A 1 334 ? -16.800 43.204 -13.676 1.00 70.19 334 SER A C 1
ATOM 2672 O O . SER A 1 334 ? -15.927 43.364 -12.824 1.00 70.19 334 SER A O 1
ATOM 2674 N N . ILE A 1 335 ? -16.496 43.186 -14.974 1.00 67.00 335 ILE A N 1
ATOM 2675 C CA . ILE A 1 335 ? -15.195 43.617 -15.470 1.00 67.00 335 ILE A CA 1
ATOM 2676 C C . ILE A 1 335 ? -15.135 45.117 -15.187 1.00 67.00 335 ILE A C 1
ATOM 2678 O O . ILE A 1 335 ? -15.688 45.925 -15.932 1.00 67.00 335 ILE A O 1
ATOM 2682 N N . ARG A 1 336 ? -14.499 45.505 -14.073 1.00 60.22 336 ARG A N 1
ATOM 2683 C CA . ARG A 1 336 ? -14.122 46.902 -13.849 1.00 60.22 336 ARG A CA 1
ATOM 2684 C C . ARG A 1 336 ? -13.310 47.338 -15.064 1.00 60.22 336 ARG A C 1
ATOM 2686 O O . ARG A 1 336 ? -12.274 46.744 -15.357 1.00 60.22 336 ARG A O 1
ATOM 2693 N N . ASN A 1 337 ? -13.826 48.342 -15.770 1.00 52.00 337 ASN A N 1
ATOM 2694 C CA . ASN A 1 337 ? -13.193 49.015 -16.899 1.00 52.00 337 ASN A CA 1
ATOM 2695 C C . ASN A 1 337 ? -11.675 49.130 -16.672 1.00 52.00 337 ASN A C 1
ATOM 2697 O O . ASN A 1 337 ? -11.233 49.919 -15.836 1.00 52.00 337 ASN A O 1
ATOM 2701 N N . ARG A 1 338 ? -10.866 48.364 -17.415 1.00 56.34 338 ARG A N 1
ATOM 2702 C CA . ARG A 1 338 ? -9.425 48.624 -17.535 1.00 56.34 338 ARG A CA 1
ATOM 2703 C C . ARG A 1 338 ? -9.251 49.873 -18.401 1.00 56.34 338 ARG A C 1
ATOM 2705 O O . ARG A 1 338 ? -8.992 49.785 -19.593 1.00 56.34 338 ARG A O 1
ATOM 2712 N N . ARG A 1 339 ? -9.453 51.043 -17.801 1.00 53.66 339 ARG A N 1
ATOM 2713 C CA . ARG A 1 339 ? -8.992 52.337 -18.318 1.00 53.66 339 ARG A CA 1
ATOM 2714 C C . ARG A 1 339 ? -8.204 53.053 -17.230 1.00 53.66 339 ARG A C 1
ATOM 2716 O O . ARG A 1 339 ? -8.616 54.106 -16.772 1.00 53.66 339 ARG A O 1
ATOM 2723 N N . VAL A 1 340 ? -7.102 52.456 -16.791 1.00 52.09 340 VAL A N 1
ATOM 2724 C CA . VAL A 1 340 ? -5.993 53.175 -16.149 1.00 52.09 340 VAL A CA 1
ATOM 2725 C C . VAL A 1 340 ? -4.718 52.419 -16.516 1.00 52.09 340 VAL A C 1
ATOM 2727 O O . VAL A 1 340 ? -4.728 51.189 -16.526 1.00 52.09 340 VAL A O 1
ATOM 2730 N N . ILE A 1 341 ? -3.656 53.179 -16.785 1.00 47.44 341 ILE A N 1
ATOM 2731 C CA . ILE A 1 341 ? -2.353 52.817 -17.360 1.00 47.44 341 ILE A CA 1
ATOM 2732 C C . ILE A 1 341 ? -2.337 52.888 -18.900 1.00 47.44 341 ILE A C 1
ATOM 2734 O O . ILE A 1 341 ? -2.240 51.880 -19.598 1.00 47.44 341 ILE A O 1
ATOM 2738 N N . LEU A 1 342 ? -2.431 54.119 -19.413 1.00 39.69 342 LEU A N 1
ATOM 2739 C CA . LEU A 1 342 ? -1.466 54.628 -20.392 1.00 39.69 342 LEU A CA 1
ATOM 2740 C C . LEU A 1 342 ? -0.747 55.814 -19.754 1.00 39.69 342 LEU A C 1
ATOM 2742 O O . LEU A 1 342 ? -1.449 56.569 -19.037 1.00 39.69 342 LEU A O 1
#

Sequence (342 aa):
MSEFSMASQDEVVRHFPPGPLDIYRKHASFDWFQMKIFVDGGEDVVRFQYNMWKTMEKDPLFDRTNDWKLSMDERRRVTMERCKRISEYNFLTDNDVMARPLLVQVFGDALGMYDWSLSTKVTLNVSMFARQVKTSSTHEHIQELGDKATRFEVFGCFALTELTHGSNTKGVQTTATYDPSSQDSFAAKNDSQVFFCRSLALAFIECTILKRFKEAIFNEDETPQALKPVLLKLCSLYGVSSLETHLTTLYQGGFCCSVNDARIVRAAILTLCCELKNEAVALVDALAPPDFILNSPIGHSNGKAHENLHAAIMQKPENKERISWWKECRQLPSIRNRRVIL